Protein AF-A0A7S0A7H6-F1 (afdb_monomer)

Sequence (364 aa):
AALVVETREHAATGGGENLQWGCGLVGLLPGINSSGVATGDTRRLIDGIKSSSSLRKVNYWNWDFAPRITDGQPQYLSEDFVFMPNSWGIPPGSVSQQLRPAGAVGFLDGDGQPCPAEMATVLLGPNEPDISGSCMGDMMGRCTAPCTTEEADHCPAAHLHGAGGRPLDNGHCNCWQFSHATGCGFWPLEGCSRLQPLPTLWEDAEPSCVSAVMAAWKNTTRTAVQKGYQYLSTPLVAEDIGYARKWIELACGCSEGRCACQEASCGCPAYVGFHFYGYDCQPEQGDYDTLQQRLDAVARIMEDYPFVKGAIINEVGMLNCARGTARCVPDSGRYPASGTPGGACPPTPALPRGLATFVAEVLG

Nearest PDB structures (foldseek):
  3ab7-assembly3_B  TM=4.976E-01  e=2.723E+00  Thermus thermophilus HB8
  3ab7-assembly2_A  TM=4.968E-01  e=3.243E+00  Thermus thermophilus HB8
  5cq1-assembly1_A  TM=5.422E-01  e=2.723E+00  Arabidopsis thaliana

pLDDT: mean 86.41, std 12.97, range [34.56, 98.19]

Radius of gyration: 20.08 Å; Cα contacts (8 Å, |Δi|>4): 840; chains: 1; bounding box: 51×4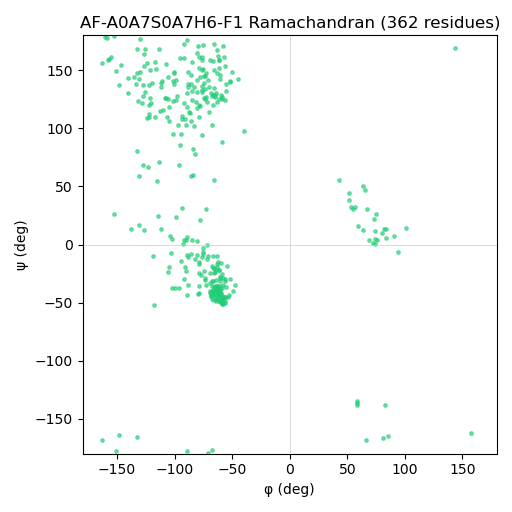4×51 Å

Structure (mmCIF, N/CA/C/O backbone):
data_AF-A0A7S0A7H6-F1
#
_entry.id   AF-A0A7S0A7H6-F1
#
loop_
_atom_site.group_PDB
_atom_site.id
_atom_site.type_symbol
_atom_site.label_atom_id
_atom_site.label_alt_id
_atom_site.label_comp_id
_atom_site.label_asym_id
_atom_site.label_entity_id
_atom_site.label_seq_id
_atom_site.pdbx_PDB_ins_code
_atom_site.Cartn_x
_atom_site.Cartn_y
_atom_site.Cartn_z
_atom_site.occupancy
_atom_site.B_iso_or_equiv
_atom_site.auth_seq_id
_atom_site.auth_comp_id
_atom_site.auth_asym_id
_atom_site.auth_atom_id
_atom_site.pdbx_PDB_model_num
ATOM 1 N N . ALA A 1 1 ? -11.334 0.444 -5.755 1.00 36.69 1 ALA A N 1
ATOM 2 C CA . ALA A 1 1 ? -10.834 -0.791 -5.126 1.00 36.69 1 ALA A CA 1
ATOM 3 C C . ALA A 1 1 ? -11.448 -0.913 -3.735 1.00 36.69 1 ALA A C 1
ATOM 5 O O . ALA A 1 1 ? -11.860 0.101 -3.176 1.00 36.69 1 ALA A O 1
ATOM 6 N N . ALA A 1 2 ? -11.594 -2.133 -3.228 1.00 37.66 2 ALA A N 1
ATOM 7 C CA . ALA A 1 2 ? -11.973 -2.397 -1.842 1.00 37.66 2 ALA A CA 1
ATOM 8 C C . ALA A 1 2 ? -10.725 -2.881 -1.092 1.00 37.66 2 ALA A C 1
ATOM 10 O O . ALA A 1 2 ? -9.901 -3.573 -1.677 1.00 37.66 2 ALA A O 1
ATOM 11 N N . LEU A 1 3 ? -10.574 -2.511 0.174 1.00 44.03 3 LEU A N 1
ATOM 12 C CA . LEU A 1 3 ? -9.588 -3.105 1.082 1.00 44.03 3 LEU A CA 1
ATOM 13 C C . LEU A 1 3 ? -10.309 -4.261 1.784 1.00 44.03 3 LEU A C 1
ATOM 15 O O . LEU A 1 3 ? -11.363 -4.050 2.380 1.00 44.03 3 LEU A O 1
ATOM 19 N N . VAL A 1 4 ? -9.796 -5.483 1.673 1.00 48.97 4 VAL A N 1
ATOM 20 C CA . VAL A 1 4 ? -10.364 -6.665 2.335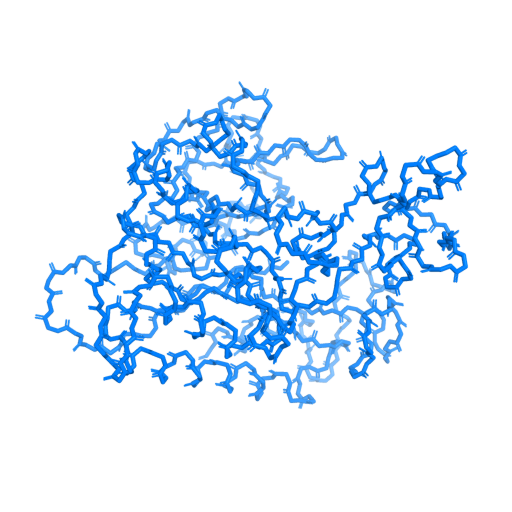 1.00 48.97 4 VAL A CA 1
ATOM 21 C C . VAL A 1 4 ? -9.326 -7.182 3.313 1.00 48.97 4 VAL A C 1
ATOM 23 O O . VAL A 1 4 ? -8.290 -7.709 2.924 1.00 48.97 4 VAL A O 1
ATOM 26 N N . VAL A 1 5 ? -9.576 -7.028 4.609 1.00 49.19 5 VAL A N 1
ATOM 27 C CA . VAL A 1 5 ? -8.716 -7.635 5.625 1.00 49.19 5 VAL A CA 1
ATOM 28 C C . VAL A 1 5 ? -9.396 -8.891 6.142 1.00 49.19 5 VAL A C 1
ATOM 30 O O . VAL A 1 5 ? -10.248 -8.828 7.030 1.00 49.19 5 VAL A O 1
ATOM 33 N N . GLU A 1 6 ? -9.037 -10.033 5.559 1.00 41.97 6 GLU A N 1
ATOM 34 C CA . GLU A 1 6 ? -9.469 -11.336 6.054 1.00 41.97 6 GLU A CA 1
ATOM 35 C C . GLU A 1 6 ? -8.442 -11.870 7.061 1.00 41.97 6 GLU A C 1
ATOM 37 O O . GLU A 1 6 ? -7.332 -12.283 6.723 1.00 41.97 6 GLU A O 1
ATOM 42 N N . THR A 1 7 ? -8.825 -11.872 8.335 1.00 41.50 7 THR A N 1
ATOM 43 C CA . THR A 1 7 ? -8.145 -12.642 9.377 1.00 41.50 7 THR A CA 1
ATOM 44 C C . THR A 1 7 ? -8.874 -13.975 9.518 1.00 41.50 7 THR A C 1
ATOM 46 O O . THR A 1 7 ? -9.880 -14.054 10.223 1.00 41.50 7 THR A O 1
ATOM 49 N N . ARG A 1 8 ? -8.405 -15.034 8.846 1.00 36.53 8 ARG A N 1
ATOM 50 C CA . ARG A 1 8 ? -8.798 -16.399 9.226 1.00 36.53 8 ARG A CA 1
ATOM 51 C C . ARG A 1 8 ? -7.971 -16.805 10.436 1.00 36.53 8 ARG A C 1
ATOM 53 O O . ARG A 1 8 ? -6.768 -17.007 10.318 1.00 36.53 8 ARG A O 1
ATOM 60 N N . GLU A 1 9 ? -8.597 -16.906 11.603 1.00 44.94 9 GLU A N 1
ATOM 61 C CA . GLU A 1 9 ? -7.913 -17.443 12.777 1.00 44.94 9 GLU A CA 1
ATOM 62 C C . GLU A 1 9 ? -7.744 -18.960 12.669 1.00 44.94 9 GLU A C 1
ATOM 64 O O . GLU A 1 9 ? -8.718 -19.712 12.602 1.00 44.94 9 GLU A O 1
ATOM 69 N N . HIS A 1 10 ? -6.496 -19.411 12.791 1.00 36.25 10 HIS A N 1
ATOM 70 C CA . HIS A 1 10 ? -6.222 -20.586 13.604 1.00 36.25 10 HIS A CA 1
ATOM 71 C C . HIS A 1 10 ? -6.329 -20.159 15.071 1.00 36.25 10 HIS A C 1
ATOM 73 O O . HIS A 1 10 ? -5.687 -19.197 15.483 1.00 36.25 10 HIS A O 1
ATOM 79 N N . ALA A 1 11 ? -7.147 -20.865 15.853 1.00 34.56 11 ALA A N 1
ATOM 80 C CA . ALA A 1 11 ? -7.314 -20.640 17.284 1.00 34.56 11 ALA A CA 1
ATOM 81 C C . ALA A 1 11 ? -5.973 -20.802 18.032 1.00 34.56 11 ALA A C 1
ATOM 83 O O . ALA A 1 11 ? -5.632 -21.892 18.490 1.00 34.56 11 ALA A O 1
ATOM 84 N N . ALA A 1 12 ? -5.198 -19.725 18.151 1.00 39.78 12 ALA A N 1
ATOM 85 C CA . ALA A 1 12 ? -4.014 -19.680 18.993 1.00 39.78 12 ALA A CA 1
ATOM 86 C C . ALA A 1 12 ? -4.437 -19.324 20.426 1.00 39.78 12 ALA A C 1
ATOM 88 O O . ALA A 1 12 ? -5.085 -18.317 20.692 1.00 39.78 12 ALA A O 1
ATOM 89 N N . THR A 1 13 ? -4.063 -20.180 21.369 1.00 38.47 13 THR A N 1
ATOM 90 C CA . THR A 1 13 ? -4.475 -20.210 22.780 1.00 38.47 13 THR A CA 1
ATOM 91 C C . THR A 1 13 ? -3.869 -19.102 23.663 1.00 38.47 13 THR A C 1
ATOM 93 O O . THR A 1 13 ? -3.636 -19.323 24.851 1.00 38.47 13 THR A O 1
ATOM 96 N N . GLY A 1 14 ? -3.570 -17.919 23.122 1.00 38.31 14 GLY A N 1
ATOM 97 C CA . GLY A 1 14 ? -2.949 -16.811 23.857 1.00 38.31 14 GLY A CA 1
ATOM 98 C C . GLY A 1 14 ? -3.814 -15.559 23.803 1.00 38.31 14 GLY A C 1
ATOM 99 O O . GLY A 1 14 ? -3.960 -14.985 22.733 1.00 38.31 14 GLY A O 1
ATOM 100 N N . GLY A 1 15 ? -4.373 -15.144 24.945 1.00 35.03 15 GLY A N 1
ATOM 101 C CA . GLY A 1 15 ? -5.373 -14.073 25.092 1.00 35.03 15 GLY A CA 1
ATOM 102 C C . GLY A 1 15 ? -4.932 -12.642 24.750 1.00 35.03 15 GLY A C 1
ATOM 103 O O . GLY A 1 15 ? -5.070 -11.752 25.585 1.00 35.03 15 GLY A O 1
ATOM 104 N N . GLY A 1 16 ? -4.424 -12.409 23.541 1.00 50.16 16 GLY A N 1
ATOM 105 C CA . GLY A 1 16 ? -4.438 -11.088 22.914 1.00 50.16 16 GLY A CA 1
ATOM 106 C C . GLY A 1 16 ? -5.822 -10.795 22.329 1.00 50.16 16 GLY A C 1
ATOM 107 O O . GLY A 1 16 ? -6.550 -11.719 21.983 1.00 50.16 16 GLY A O 1
ATOM 108 N N . GLU A 1 17 ? -6.205 -9.522 22.237 1.00 56.00 17 GLU A N 1
ATOM 109 C CA . GLU A 1 17 ? -7.461 -9.137 21.584 1.00 56.00 17 GLU A CA 1
ATOM 110 C C . GLU A 1 17 ? -7.452 -9.556 20.104 1.00 56.00 17 GLU A C 1
ATOM 112 O O . GLU A 1 17 ? -6.546 -9.196 19.344 1.00 56.00 17 GLU A O 1
ATOM 117 N N . ASN A 1 18 ? -8.472 -10.317 19.701 1.00 66.00 18 ASN A N 1
ATOM 118 C CA . ASN A 1 18 ? -8.665 -10.767 18.325 1.00 66.00 18 ASN A CA 1
ATOM 119 C C . ASN A 1 18 ? -9.201 -9.596 17.496 1.00 66.00 18 ASN A C 1
ATOM 121 O O . ASN A 1 18 ? -10.400 -9.301 17.477 1.00 66.00 18 ASN A O 1
ATOM 125 N N . LEU A 1 19 ? -8.287 -8.876 16.850 1.00 78.06 19 LEU A N 1
ATOM 126 C CA . LEU A 1 19 ? -8.618 -7.728 16.020 1.00 78.06 19 LEU A CA 1
ATOM 127 C C . LEU A 1 19 ? -8.974 -8.184 14.601 1.00 78.06 19 LEU A C 1
ATOM 129 O O . LEU A 1 19 ? -8.096 -8.519 13.810 1.00 78.06 19 LEU A O 1
ATOM 133 N N . GLN A 1 20 ? -10.263 -8.137 14.266 1.00 83.44 20 GLN A N 1
ATOM 134 C CA . GLN A 1 20 ? -10.729 -8.243 12.889 1.00 83.44 20 GLN A CA 1
ATOM 135 C C . GLN A 1 20 ? -10.793 -6.836 12.299 1.00 83.44 20 GLN A C 1
ATOM 137 O O . GLN A 1 20 ? -11.724 -6.077 12.578 1.00 83.44 20 GLN A O 1
ATOM 142 N N . TRP A 1 21 ? -9.806 -6.482 11.476 1.00 83.94 21 TRP A N 1
ATOM 143 C CA . TRP A 1 21 ? -9.774 -5.166 10.839 1.00 83.94 21 TRP A CA 1
ATOM 144 C C . TRP A 1 21 ? -11.012 -4.941 9.966 1.00 83.94 21 TRP A C 1
ATOM 146 O O . TRP A 1 21 ? -11.609 -3.874 10.065 1.00 83.94 21 TRP A O 1
ATOM 156 N N . GLY A 1 22 ? -11.455 -5.939 9.195 1.00 85.00 22 GLY A N 1
ATOM 157 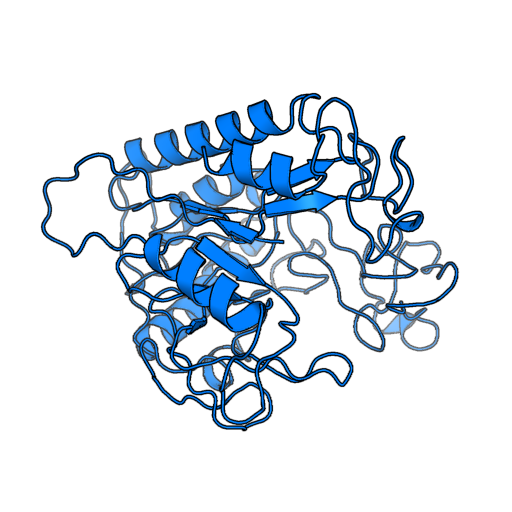C CA . GLY A 1 22 ? -12.645 -5.859 8.343 1.00 85.00 22 GLY A CA 1
ATOM 158 C C . GLY A 1 22 ? -12.383 -5.246 6.966 1.00 85.00 22 GLY A C 1
ATOM 159 O O . GLY A 1 22 ? -11.247 -5.121 6.515 1.00 85.00 22 GLY A O 1
ATOM 160 N N . CYS A 1 23 ? -13.450 -4.867 6.270 1.00 85.94 23 CYS A N 1
ATOM 161 C CA . CYS A 1 23 ? -13.362 -4.226 4.961 1.00 85.94 23 CYS A CA 1
ATOM 162 C C . CYS A 1 23 ? -13.018 -2.731 5.077 1.00 85.94 23 CYS A C 1
ATOM 164 O O . CYS A 1 23 ? -13.188 -2.087 6.116 1.00 85.94 23 CYS A O 1
ATOM 166 N N . GLY A 1 24 ? -12.547 -2.164 3.975 1.00 88.25 24 GLY A N 1
ATOM 167 C CA . GLY A 1 24 ? -12.143 -0.776 3.887 1.00 88.25 24 GLY A CA 1
ATOM 168 C C . GLY A 1 24 ? -12.264 -0.196 2.487 1.00 88.25 24 GLY A C 1
ATOM 169 O O . GLY A 1 24 ? -12.663 -0.862 1.529 1.00 88.25 24 GLY A O 1
ATOM 170 N N . LEU A 1 25 ? -11.918 1.079 2.392 1.00 90.31 25 LEU A N 1
ATOM 171 C CA . LEU A 1 25 ? -11.998 1.884 1.186 1.00 90.31 25 LEU A CA 1
ATOM 172 C C . LEU A 1 25 ? -10.628 2.481 0.857 1.00 90.31 25 LEU A C 1
ATOM 174 O O . LEU A 1 25 ? -9.785 2.661 1.730 1.00 90.31 25 LEU A O 1
ATOM 178 N N . VAL A 1 26 ? -10.421 2.805 -0.412 1.00 86.75 26 VAL A N 1
ATOM 179 C CA . VAL A 1 26 ? -9.182 3.408 -0.907 1.00 86.75 26 VAL A CA 1
ATOM 180 C C . VAL A 1 26 ? -9.512 4.466 -1.953 1.00 86.75 26 VAL A C 1
ATOM 182 O O . VAL A 1 26 ? -10.442 4.294 -2.747 1.00 86.75 26 VAL A O 1
ATOM 185 N N . GLY A 1 27 ? -8.736 5.550 -1.957 1.00 79.44 27 GLY A N 1
ATOM 186 C CA . GLY A 1 27 ? -8.862 6.649 -2.915 1.00 79.44 27 GLY A CA 1
ATOM 187 C C . GLY A 1 27 ? -9.972 7.652 -2.583 1.00 79.44 27 GLY A C 1
ATOM 188 O O . GLY A 1 27 ? -10.504 7.687 -1.479 1.00 79.44 27 GLY A O 1
ATOM 189 N N . LEU A 1 28 ? -10.315 8.512 -3.545 1.00 82.88 28 LEU A N 1
ATOM 190 C CA . LEU A 1 28 ? -11.253 9.616 -3.326 1.00 82.88 28 LEU A CA 1
ATOM 191 C C . LEU A 1 28 ? -12.660 9.120 -2.953 1.00 82.88 28 LEU A C 1
ATOM 193 O O . LEU A 1 28 ? -13.310 8.417 -3.729 1.00 82.88 28 LEU A O 1
ATOM 197 N N . LEU A 1 29 ? -13.158 9.559 -1.794 1.00 88.81 29 LEU A N 1
ATOM 198 C CA . LEU A 1 29 ? -14.508 9.258 -1.317 1.00 88.81 29 LEU A CA 1
ATOM 199 C C . LEU A 1 29 ? -15.415 10.486 -1.470 1.00 88.81 29 LEU A C 1
ATOM 201 O O . LEU A 1 29 ? -15.294 11.438 -0.695 1.00 88.81 29 LEU A O 1
ATOM 205 N N . PRO A 1 30 ? -16.347 10.503 -2.441 1.00 89.44 30 PRO A N 1
ATOM 206 C CA . PRO A 1 30 ? -17.289 11.608 -2.561 1.00 89.44 30 PRO A CA 1
ATOM 207 C C . PRO A 1 30 ? -18.236 11.645 -1.355 1.00 89.44 30 PRO A C 1
ATOM 209 O O . PRO A 1 30 ? -18.471 10.633 -0.701 1.00 89.44 30 PRO A O 1
ATOM 212 N N . GLY A 1 31 ? -18.841 12.800 -1.073 1.00 93.12 31 GLY A N 1
ATOM 213 C CA . GLY A 1 31 ? -19.923 12.904 -0.083 1.00 93.12 31 GLY A CA 1
ATOM 214 C C . GLY A 1 31 ? -19.488 12.963 1.387 1.00 93.12 31 GLY A C 1
ATOM 215 O O . GLY A 1 31 ? -20.357 12.896 2.261 1.00 93.12 31 GLY A O 1
ATOM 216 N N . ILE A 1 32 ? -18.188 13.122 1.659 1.00 96.25 32 ILE A N 1
ATOM 217 C CA . ILE A 1 32 ? -17.635 13.506 2.967 1.00 96.25 32 ILE A CA 1
ATOM 218 C C . ILE A 1 32 ? -17.121 14.943 2.848 1.00 96.25 32 ILE A C 1
ATOM 220 O O . ILE A 1 32 ? -16.370 15.257 1.928 1.00 96.25 32 ILE A O 1
ATOM 224 N N . ASN A 1 33 ? -17.560 15.838 3.733 1.00 94.62 33 ASN A N 1
ATOM 225 C CA . ASN A 1 33 ? -17.104 17.232 3.726 1.00 94.62 33 ASN A CA 1
ATOM 226 C C . ASN A 1 33 ? -15.849 17.441 4.594 1.00 94.62 33 ASN A C 1
ATOM 228 O O . ASN A 1 33 ? -15.418 16.540 5.309 1.00 94.62 33 ASN A O 1
ATOM 232 N N . SER A 1 34 ? -15.299 18.657 4.585 1.00 93.81 34 SER A N 1
ATOM 233 C CA . SER A 1 34 ? -14.088 19.020 5.339 1.00 93.81 34 SER A CA 1
ATOM 234 C C . SER A 1 34 ? -14.213 18.910 6.861 1.00 93.81 34 SER A C 1
ATOM 236 O O . SER A 1 34 ? -13.207 18.933 7.558 1.00 93.81 34 SER A O 1
ATOM 238 N N . SER A 1 35 ? -15.432 18.810 7.395 1.00 94.12 35 SER A N 1
ATOM 239 C CA . SER A 1 35 ? -15.680 18.553 8.818 1.00 94.12 35 SER A CA 1
ATOM 240 C C . SER A 1 35 ? -15.810 17.057 9.131 1.00 94.12 35 SER A C 1
ATOM 242 O O . SER A 1 35 ? -16.132 16.703 10.261 1.00 94.12 35 SER A O 1
ATOM 244 N N . GLY A 1 36 ? -15.615 16.183 8.140 1.00 95.75 36 GLY A N 1
ATOM 245 C CA . GLY A 1 36 ? -15.782 14.738 8.267 1.00 95.75 36 GLY A CA 1
ATOM 246 C C . GLY A 1 36 ? -17.238 14.289 8.359 1.00 95.75 36 GLY A C 1
ATOM 247 O O . GLY A 1 36 ? -17.511 13.205 8.860 1.00 95.75 36 GLY A O 1
ATOM 248 N N . VAL A 1 37 ? -18.205 15.086 7.899 1.00 97.19 37 VAL A N 1
ATOM 249 C CA . VAL A 1 37 ? -19.611 14.654 7.864 1.00 97.19 37 VAL A CA 1
ATOM 250 C C . VAL A 1 37 ? -19.880 13.929 6.549 1.00 97.19 37 VAL A C 1
ATOM 252 O O . VAL A 1 37 ? -19.849 14.540 5.479 1.00 97.19 37 VAL A O 1
ATOM 255 N N . ALA A 1 38 ? -20.166 12.628 6.638 1.00 96.69 38 ALA A N 1
ATOM 256 C CA . ALA A 1 38 ? -20.586 11.800 5.510 1.00 96.69 38 ALA A CA 1
ATOM 257 C C . ALA A 1 38 ? -22.104 11.885 5.285 1.00 96.69 38 ALA A C 1
ATOM 259 O O . ALA A 1 38 ? -22.886 11.826 6.236 1.00 96.69 38 ALA A O 1
ATOM 260 N N . THR A 1 39 ? -22.538 11.970 4.026 1.00 95.62 39 THR A N 1
ATOM 261 C CA . THR A 1 39 ? -23.960 12.098 3.654 1.00 95.62 39 THR A CA 1
ATOM 262 C C . THR A 1 39 ? -24.366 11.126 2.540 1.00 95.62 39 THR A C 1
ATOM 264 O O . THR A 1 39 ? -23.521 10.479 1.921 1.00 95.62 39 THR A O 1
ATOM 267 N N . GLY A 1 40 ? -25.676 10.996 2.295 1.00 95.19 40 GLY A N 1
ATOM 268 C CA . GLY A 1 40 ? -26.218 10.279 1.135 1.00 95.19 40 GLY A CA 1
ATOM 269 C C . GLY A 1 40 ? -25.794 8.810 1.039 1.00 95.19 40 GLY A C 1
ATOM 270 O O . GLY A 1 40 ? -25.858 8.067 2.020 1.00 95.19 40 GLY A O 1
ATOM 271 N N . ASP A 1 41 ? -25.392 8.391 -0.164 1.00 92.31 41 ASP A N 1
ATOM 272 C CA . ASP A 1 41 ? -24.908 7.032 -0.436 1.00 92.31 41 ASP A CA 1
ATOM 273 C C . ASP A 1 41 ? -23.613 6.705 0.302 1.00 92.31 41 ASP A C 1
ATOM 275 O O . ASP A 1 41 ? -23.465 5.592 0.800 1.00 92.31 41 ASP A O 1
ATOM 279 N N . THR A 1 42 ? -22.713 7.676 0.460 1.00 93.19 42 THR A N 1
ATOM 280 C CA . THR A 1 42 ? -21.447 7.466 1.171 1.00 93.19 42 THR A CA 1
ATOM 281 C C . THR A 1 42 ? -21.683 7.111 2.630 1.00 93.19 42 THR A C 1
ATOM 283 O O . THR A 1 42 ? -21.056 6.189 3.146 1.00 93.19 42 THR A O 1
ATOM 286 N N . ARG A 1 43 ? -22.646 7.767 3.293 1.00 95.69 43 ARG A N 1
ATOM 287 C CA . ARG A 1 43 ? -23.024 7.388 4.660 1.00 95.69 43 ARG A CA 1
ATOM 288 C C . ARG A 1 43 ? -23.557 5.957 4.728 1.00 95.69 43 ARG A C 1
ATOM 290 O O . ARG A 1 43 ? -23.132 5.199 5.594 1.00 95.69 43 ARG A O 1
ATOM 297 N N . ARG A 1 44 ? -24.448 5.577 3.803 1.00 93.56 44 ARG A N 1
ATOM 298 C CA . ARG A 1 44 ? -24.993 4.209 3.734 1.00 93.56 44 ARG A CA 1
ATOM 299 C C . ARG A 1 44 ? -23.896 3.166 3.517 1.00 93.56 44 ARG A C 1
ATOM 301 O O . ARG A 1 44 ? -23.920 2.125 4.165 1.00 93.56 44 ARG A O 1
ATOM 308 N N . LEU A 1 45 ? -22.940 3.456 2.634 1.00 90.75 45 LEU A N 1
ATOM 309 C CA . LEU A 1 45 ? -21.793 2.592 2.365 1.00 90.75 45 LEU A CA 1
ATOM 310 C C . LEU A 1 45 ? -20.934 2.401 3.620 1.00 90.75 45 LEU A C 1
ATOM 312 O O . LEU A 1 45 ? -20.637 1.266 3.989 1.00 90.75 45 LEU A O 1
ATOM 316 N N . ILE A 1 46 ? -20.595 3.499 4.302 1.00 94.12 46 ILE A N 1
ATOM 317 C CA . ILE A 1 46 ? -19.844 3.476 5.563 1.00 94.12 46 ILE A CA 1
ATOM 318 C C . ILE A 1 46 ? -20.565 2.604 6.598 1.00 94.12 46 ILE A C 1
ATOM 320 O O . ILE A 1 46 ? -19.954 1.717 7.189 1.00 94.12 46 ILE A O 1
ATOM 324 N N . ASP A 1 47 ? -21.869 2.809 6.787 1.00 93.81 47 ASP A N 1
ATOM 325 C CA . ASP A 1 47 ? -22.656 2.051 7.765 1.00 93.81 47 ASP A CA 1
ATOM 326 C C . ASP A 1 47 ? -22.726 0.554 7.456 1.00 93.81 47 ASP A C 1
ATOM 328 O O . ASP A 1 47 ? -22.661 -0.261 8.377 1.00 93.81 47 ASP A O 1
ATOM 332 N N . GLY A 1 48 ? -22.788 0.183 6.174 1.00 90.00 48 GLY A N 1
ATOM 333 C CA . GLY A 1 48 ? -22.701 -1.213 5.753 1.00 90.00 48 GLY A CA 1
ATOM 334 C C . GLY A 1 48 ? -21.343 -1.838 6.084 1.00 90.00 48 GLY A C 1
ATOM 335 O O . GLY A 1 48 ? -21.285 -2.910 6.690 1.00 90.00 48 GLY A O 1
ATOM 336 N N . ILE A 1 49 ? -20.248 -1.154 5.739 1.00 90.38 49 ILE A N 1
ATOM 337 C CA . ILE A 1 49 ? -18.886 -1.701 5.849 1.00 90.38 49 ILE A CA 1
ATOM 338 C C . ILE A 1 49 ? -18.441 -1.874 7.301 1.00 90.38 49 ILE A C 1
ATOM 340 O O . ILE A 1 49 ? -17.845 -2.900 7.627 1.00 90.38 49 ILE A O 1
ATOM 344 N N . LYS A 1 50 ? -18.760 -0.933 8.198 1.00 92.06 50 LYS A N 1
ATOM 345 C CA . LYS A 1 50 ? -18.348 -0.996 9.617 1.00 92.06 50 LYS A CA 1
ATOM 346 C C . LYS A 1 50 ? -18.698 -2.301 10.315 1.00 92.06 50 LYS A C 1
ATOM 348 O O . LYS A 1 50 ? -18.038 -2.685 11.276 1.00 92.06 50 LYS A O 1
ATOM 353 N N . SER A 1 51 ? -19.773 -2.953 9.877 1.00 88.56 51 SER A N 1
ATOM 354 C CA . SER A 1 51 ? -20.222 -4.220 10.452 1.00 88.56 51 SER A CA 1
ATOM 355 C C . SER A 1 51 ? -19.215 -5.361 10.265 1.00 88.56 51 SER A C 1
ATOM 357 O O . SER A 1 51 ? -19.236 -6.297 11.056 1.00 88.56 51 SER A O 1
ATOM 359 N N . SER A 1 52 ? -18.315 -5.247 9.282 1.00 87.25 52 SER A N 1
ATOM 360 C CA . SER A 1 52 ? -17.254 -6.220 8.992 1.00 87.25 52 SER A CA 1
ATOM 361 C C . SER A 1 52 ? -16.023 -6.107 9.901 1.00 87.25 52 SER A C 1
ATOM 363 O O . SER A 1 52 ? -15.147 -6.964 9.836 1.00 87.25 52 SER A O 1
ATOM 365 N N . SER A 1 53 ? -15.934 -5.057 10.724 1.00 89.00 53 SER A N 1
ATOM 366 C CA . SER A 1 53 ? -14.792 -4.776 11.597 1.00 89.00 53 SER A CA 1
ATOM 367 C C . SER A 1 53 ? -15.169 -4.932 13.067 1.00 89.00 53 SER A C 1
ATOM 369 O O . SER A 1 53 ? -16.216 -4.433 13.500 1.00 89.00 53 SER A O 1
ATOM 371 N N . SER A 1 54 ? -14.283 -5.522 13.875 1.00 89.62 54 SER A N 1
ATOM 372 C CA . SER A 1 54 ? -14.458 -5.534 15.333 1.00 89.62 54 SER A CA 1
ATOM 373 C C . SER A 1 54 ? -14.335 -4.133 15.948 1.00 89.62 54 SER A C 1
ATOM 375 O O . SER A 1 54 ? -14.906 -3.883 17.008 1.00 89.62 54 SER A O 1
ATOM 377 N N . LEU A 1 55 ? -13.700 -3.187 15.244 1.00 90.50 55 LEU A N 1
ATOM 378 C CA . LEU A 1 55 ? -13.603 -1.777 15.640 1.00 90.50 55 LEU A CA 1
ATOM 379 C C . LEU A 1 55 ? -14.897 -0.990 15.395 1.00 90.50 55 LEU A C 1
ATOM 381 O O . LEU A 1 55 ? -15.005 0.155 15.827 1.00 90.50 55 LEU A O 1
ATOM 385 N N . ARG A 1 56 ? -15.875 -1.570 14.677 1.00 94.62 56 ARG A N 1
ATOM 386 C CA . ARG A 1 56 ? -17.074 -0.863 14.184 1.00 94.62 56 ARG A CA 1
ATOM 387 C C . ARG A 1 56 ? -16.731 0.381 13.351 1.00 94.62 56 ARG A C 1
ATOM 389 O O . ARG A 1 56 ? -17.498 1.345 13.321 1.00 94.62 56 ARG A O 1
ATOM 396 N N . LYS A 1 57 ? -15.593 0.335 12.657 1.00 95.44 57 LYS A N 1
ATOM 397 C CA . LYS A 1 57 ? -15.059 1.392 11.793 1.00 95.44 57 LYS A CA 1
ATOM 398 C C . LYS A 1 57 ? -14.757 0.859 10.394 1.00 95.44 57 LYS A C 1
ATOM 400 O O . LYS A 1 57 ? -14.725 -0.349 10.176 1.00 95.44 57 LYS A O 1
ATOM 405 N N . VAL A 1 58 ? -14.581 1.771 9.445 1.00 94.81 58 VAL A N 1
ATOM 406 C CA . VAL A 1 58 ? -14.153 1.474 8.072 1.00 94.81 58 VAL A CA 1
ATOM 407 C C . VAL A 1 58 ? -12.656 1.719 7.972 1.00 94.81 58 VAL A C 1
ATOM 409 O O . VAL A 1 58 ? -12.194 2.802 8.322 1.00 94.81 58 VAL A O 1
ATOM 412 N N . ASN A 1 59 ? -11.883 0.756 7.477 1.00 94.62 59 ASN A N 1
ATOM 413 C CA . ASN A 1 59 ? -10.468 1.024 7.222 1.00 94.62 59 ASN A CA 1
ATOM 414 C C . ASN A 1 59 ? -10.309 1.894 5.972 1.00 94.62 59 ASN A C 1
ATOM 416 O O . ASN A 1 59 ? -11.060 1.742 5.008 1.00 94.62 59 ASN A O 1
ATOM 420 N N . TYR A 1 60 ? -9.330 2.788 5.968 1.00 95.00 60 TYR A N 1
ATOM 421 C CA . TYR A 1 60 ? -8.993 3.602 4.809 1.00 95.00 60 TYR A CA 1
ATOM 422 C C . TYR A 1 60 ? -7.491 3.653 4.588 1.00 95.00 60 TYR A C 1
ATOM 424 O O . TYR A 1 60 ? -6.719 3.729 5.540 1.00 95.00 60 TYR A O 1
ATOM 432 N N . TRP A 1 61 ? -7.091 3.667 3.325 1.00 91.62 61 TRP A N 1
ATOM 433 C CA . TRP A 1 61 ? -5.701 3.771 2.909 1.00 91.62 61 TRP A CA 1
ATOM 434 C C . TRP A 1 61 ? -5.585 4.556 1.593 1.00 91.62 61 TRP A C 1
ATOM 436 O O . TRP A 1 61 ? -6.543 4.642 0.825 1.00 91.62 61 TRP A O 1
ATOM 446 N N . ASN A 1 62 ? -4.428 5.178 1.357 1.00 90.44 62 ASN A N 1
ATOM 447 C CA . ASN A 1 62 ? -4.164 6.064 0.214 1.00 90.44 62 ASN A CA 1
ATOM 448 C C . ASN A 1 62 ? -2.678 6.110 -0.200 1.00 90.44 62 ASN A C 1
ATOM 450 O O . ASN A 1 62 ? -2.239 7.135 -0.720 1.00 90.44 62 ASN A O 1
ATOM 454 N N . TRP A 1 63 ? -1.900 5.057 0.071 1.00 89.56 63 TRP A N 1
ATOM 455 C CA . TRP A 1 63 ? -0.458 5.011 -0.227 1.00 89.56 63 TRP A CA 1
ATOM 456 C C . TRP A 1 63 ? 0.417 6.034 0.539 1.00 89.56 63 TRP A C 1
ATOM 458 O O . TRP A 1 63 ? 1.586 6.196 0.203 1.00 89.56 63 TRP A O 1
ATOM 468 N N . ASP A 1 64 ? -0.099 6.710 1.574 1.00 90.12 64 ASP A N 1
ATOM 469 C CA . ASP A 1 64 ? 0.633 7.736 2.341 1.00 90.12 64 ASP A CA 1
ATOM 470 C C . ASP A 1 64 ? 0.542 7.477 3.869 1.00 90.12 64 ASP A C 1
ATOM 472 O O . ASP A 1 64 ? -0.107 6.540 4.350 1.00 90.12 64 ASP A O 1
ATOM 476 N N . PHE A 1 65 ? 1.216 8.305 4.669 1.00 93.25 65 PHE A N 1
ATOM 477 C CA . PHE A 1 65 ? 1.187 8.274 6.135 1.00 93.25 65 PHE A CA 1
ATOM 478 C C . PHE A 1 65 ? -0.025 8.995 6.743 1.00 93.25 65 PHE A C 1
ATOM 480 O O . PHE A 1 65 ? -0.272 8.860 7.945 1.00 93.25 65 PHE A O 1
ATOM 487 N N . ALA A 1 66 ? -0.761 9.766 5.941 1.00 94.88 66 ALA A N 1
ATOM 488 C CA . ALA A 1 66 ? -2.008 10.434 6.306 1.00 94.88 66 ALA A CA 1
ATOM 489 C C . ALA A 1 66 ? -2.849 10.734 5.043 1.00 94.88 66 ALA A C 1
ATOM 491 O O . ALA A 1 66 ? -2.289 10.799 3.945 1.00 94.88 66 ALA A O 1
ATOM 492 N N . PRO A 1 67 ? -4.173 10.966 5.162 1.00 94.44 67 PRO A N 1
ATOM 493 C CA . PRO A 1 67 ? -4.966 11.554 4.083 1.00 94.44 67 PRO A CA 1
ATOM 494 C C . PRO A 1 67 ? -4.373 12.893 3.662 1.00 94.44 67 PRO A C 1
ATOM 496 O O . PRO A 1 67 ? -3.722 13.554 4.468 1.00 94.44 67 PRO A O 1
ATOM 499 N N . ARG A 1 68 ? -4.590 13.305 2.419 1.00 92.69 68 ARG A N 1
ATOM 500 C CA . ARG A 1 68 ? -4.134 14.606 1.922 1.00 92.69 68 ARG A CA 1
ATOM 501 C C . ARG A 1 68 ? -4.923 15.036 0.696 1.00 92.69 68 ARG A C 1
ATOM 503 O O . ARG A 1 68 ? -5.773 14.301 0.195 1.00 92.69 68 ARG A O 1
ATOM 510 N N . ILE A 1 69 ? -4.623 16.220 0.196 1.00 90.69 69 ILE A N 1
ATOM 511 C CA . ILE A 1 69 ? -5.036 16.706 -1.106 1.00 90.69 69 ILE A CA 1
ATOM 512 C C . ILE A 1 69 ? -4.126 16.063 -2.154 1.00 90.69 69 ILE A C 1
ATOM 514 O O . ILE A 1 69 ? -2.911 16.270 -2.166 1.00 90.69 69 ILE A O 1
ATOM 518 N N . THR A 1 70 ? -4.737 15.306 -3.059 1.00 83.88 70 THR A N 1
ATOM 519 C CA . THR A 1 70 ? -4.079 14.701 -4.222 1.00 83.88 70 THR A CA 1
ATOM 520 C C . THR A 1 70 ? -4.781 15.220 -5.469 1.00 83.88 70 THR A C 1
ATOM 522 O O . THR A 1 70 ? -6.006 15.181 -5.540 1.00 83.88 70 THR A O 1
ATOM 525 N N . ASP A 1 71 ? -4.030 15.783 -6.417 1.00 81.19 71 ASP A N 1
ATOM 526 C CA . ASP A 1 71 ? -4.564 16.354 -7.666 1.00 81.19 71 ASP A CA 1
ATOM 527 C C . ASP A 1 71 ? -5.708 17.366 -7.459 1.00 81.19 71 ASP A C 1
ATOM 529 O O . ASP A 1 71 ? -6.697 17.414 -8.191 1.00 81.19 71 ASP A O 1
ATOM 533 N N . GLY A 1 72 ? -5.587 18.182 -6.407 1.00 85.31 72 GLY A N 1
ATOM 534 C CA . GLY A 1 72 ? -6.594 19.178 -6.033 1.00 85.31 72 GLY A CA 1
ATOM 535 C C . GLY A 1 72 ? -7.861 18.598 -5.396 1.00 85.31 72 GLY A C 1
ATOM 536 O O . GLY A 1 72 ? -8.788 19.356 -5.115 1.00 85.31 72 GLY A O 1
ATOM 537 N N . GLN A 1 73 ? -7.911 17.287 -5.144 1.00 88.56 73 GLN A N 1
ATOM 538 C CA . GLN A 1 73 ? -9.033 16.612 -4.500 1.00 88.56 73 GLN A CA 1
ATOM 539 C C . GLN A 1 73 ? -8.687 16.250 -3.047 1.00 88.56 73 GLN A C 1
ATOM 541 O O . GLN A 1 73 ? -7.752 15.480 -2.814 1.00 88.56 73 GLN A O 1
ATOM 546 N N . PRO A 1 74 ? -9.417 16.786 -2.054 1.00 90.94 74 PRO A N 1
ATOM 547 C CA . PRO A 1 74 ? -9.196 16.443 -0.656 1.00 90.94 74 PRO A CA 1
ATOM 548 C C . PRO A 1 74 ? -9.726 15.043 -0.328 1.00 90.94 74 PRO A C 1
ATOM 550 O O . PRO A 1 74 ? -10.833 14.669 -0.716 1.00 90.94 74 PRO A O 1
ATOM 553 N N . GLN A 1 75 ? -8.964 14.290 0.460 1.00 93.88 75 GLN A N 1
ATOM 554 C CA . GLN A 1 75 ? -9.352 12.971 0.960 1.00 93.88 75 GLN A CA 1
ATOM 555 C C . GLN A 1 75 ? -9.958 13.077 2.366 1.00 93.88 75 GLN A C 1
ATOM 557 O O . GLN A 1 75 ? -9.357 12.669 3.359 1.00 93.88 75 GLN A O 1
ATOM 562 N N . TYR A 1 76 ? -11.147 13.672 2.469 1.00 95.94 76 TYR A N 1
ATOM 563 C CA . TYR A 1 76 ? -11.818 13.830 3.760 1.00 95.94 76 TYR A CA 1
ATOM 564 C C . TYR A 1 76 ? -12.313 12.495 4.318 1.00 95.94 76 TYR A C 1
ATOM 566 O O . TYR A 1 76 ? -12.949 11.715 3.612 1.00 95.94 76 TYR A O 1
ATOM 574 N N . LEU A 1 77 ? -12.090 12.279 5.615 1.00 97.25 77 LEU A N 1
ATOM 575 C CA . LEU A 1 77 ? -12.578 11.120 6.362 1.00 97.25 77 LEU A CA 1
ATOM 576 C C . LEU A 1 77 ? -13.455 11.566 7.536 1.00 97.25 77 LEU A C 1
ATOM 578 O O . LEU A 1 77 ? -13.262 12.646 8.094 1.00 97.25 77 LEU A O 1
ATOM 582 N N . SER A 1 78 ? -14.419 10.731 7.919 1.00 97.25 78 SER A N 1
ATOM 583 C CA . SER A 1 78 ? -15.207 10.909 9.144 1.00 97.25 78 SER A CA 1
ATOM 584 C C . SER A 1 78 ? -14.580 10.181 10.340 1.00 97.25 78 SER A C 1
ATOM 586 O O . SER A 1 78 ? -13.648 9.392 10.189 1.00 97.25 78 SER A O 1
ATOM 588 N N . GLU A 1 79 ? -15.125 10.397 11.541 1.00 97.94 79 GLU A N 1
ATOM 589 C CA . GLU A 1 79 ? -14.733 9.690 12.782 1.00 97.94 79 GLU A CA 1
ATOM 590 C C . GLU A 1 79 ? -14.925 8.163 12.723 1.00 97.94 79 GLU A C 1
ATOM 592 O O . GLU A 1 79 ? -14.374 7.398 13.519 1.00 97.94 79 GLU A O 1
ATOM 597 N N . ASP A 1 80 ? -15.697 7.725 11.735 1.00 97.69 80 ASP A N 1
ATOM 598 C CA . ASP A 1 80 ? -16.021 6.339 11.452 1.00 97.69 80 ASP A CA 1
ATOM 599 C C . ASP A 1 80 ? -14.883 5.557 10.800 1.00 97.69 80 ASP A C 1
ATOM 601 O O . ASP A 1 80 ? -15.026 4.353 10.576 1.00 97.69 80 ASP A O 1
ATOM 605 N N . PHE A 1 81 ? -13.797 6.237 10.440 1.00 97.75 81 PHE A N 1
ATOM 606 C CA . PHE A 1 81 ? -12.668 5.638 9.753 1.00 97.75 81 PHE A CA 1
ATOM 607 C C . PHE A 1 81 ? -11.505 5.333 10.690 1.00 97.75 81 PHE A C 1
ATOM 609 O O . PHE A 1 81 ? -11.225 6.070 11.640 1.00 97.75 81 PHE A O 1
ATOM 616 N N . VAL A 1 82 ? -10.796 4.262 10.348 1.00 97.31 82 VAL A N 1
ATOM 617 C CA . VAL A 1 82 ? -9.432 3.983 10.791 1.00 97.31 82 VAL A CA 1
ATOM 618 C C . VAL A 1 82 ? -8.516 4.151 9.586 1.00 97.31 82 VAL A C 1
ATOM 620 O O . VAL A 1 82 ? -8.634 3.421 8.605 1.00 97.31 82 VAL A O 1
ATOM 623 N N . PHE A 1 83 ? -7.611 5.119 9.634 1.00 97.31 83 PHE A N 1
ATOM 624 C CA . PHE A 1 83 ? -6.603 5.321 8.606 1.00 97.31 83 PHE A CA 1
ATOM 625 C C . PHE A 1 83 ? -5.430 4.360 8.824 1.00 97.31 83 PHE A C 1
ATOM 627 O O . PHE A 1 83 ? -4.812 4.377 9.886 1.00 97.31 83 PHE A O 1
ATOM 634 N N . MET A 1 84 ? -5.109 3.541 7.826 1.00 96.38 84 MET A N 1
ATOM 635 C CA . MET A 1 84 ? -3.983 2.609 7.839 1.00 96.38 84 MET A CA 1
ATOM 636 C C . MET A 1 84 ? -2.791 3.253 7.120 1.00 96.38 84 MET A C 1
ATOM 638 O O . MET A 1 84 ? -2.789 3.310 5.891 1.00 96.38 84 MET A O 1
ATOM 642 N N . PRO A 1 85 ? -1.779 3.759 7.842 1.00 95.25 85 PRO A N 1
ATOM 643 C CA . PRO A 1 85 ? -0.653 4.435 7.222 1.00 95.25 85 PRO A CA 1
ATOM 644 C C . PRO A 1 85 ? 0.250 3.444 6.509 1.00 95.25 85 PRO A C 1
ATOM 646 O O . PRO A 1 85 ? 0.443 2.311 6.960 1.00 95.25 85 PRO A O 1
ATOM 649 N N . ASN A 1 86 ? 0.853 3.902 5.421 1.00 92.19 86 ASN A N 1
ATOM 650 C CA . ASN A 1 86 ? 1.733 3.091 4.606 1.00 92.19 86 ASN A CA 1
ATOM 651 C C . ASN A 1 86 ? 3.096 3.744 4.419 1.00 92.19 86 ASN A C 1
ATOM 653 O O . ASN A 1 86 ? 3.206 4.906 4.046 1.00 92.19 86 ASN A O 1
ATOM 657 N N . SER A 1 87 ? 4.144 2.959 4.654 1.00 88.94 87 SER A N 1
ATOM 658 C CA . SER A 1 87 ? 5.494 3.312 4.240 1.00 88.94 87 SER A CA 1
ATOM 659 C C . SER A 1 87 ? 5.682 2.893 2.790 1.00 88.94 87 SER A C 1
ATOM 661 O O . SER A 1 87 ? 6.225 1.826 2.549 1.00 88.94 87 SER A O 1
ATOM 663 N N . TRP A 1 88 ? 5.228 3.712 1.838 1.00 82.56 88 TRP A N 1
ATOM 664 C CA . TRP A 1 88 ? 5.217 3.381 0.405 1.00 82.56 88 TRP A CA 1
ATOM 665 C C . TRP A 1 88 ? 6.558 2.840 -0.129 1.00 82.56 88 TRP A C 1
ATOM 667 O O . TRP A 1 88 ? 6.583 1.859 -0.865 1.00 82.56 88 TRP A O 1
ATOM 677 N N . GLY A 1 89 ? 7.675 3.420 0.325 1.00 77.50 89 GLY A N 1
ATOM 678 C CA . GLY A 1 89 ? 9.039 2.915 0.133 1.00 77.50 89 GLY A CA 1
ATOM 679 C C . GLY A 1 89 ? 9.840 2.918 1.441 1.00 77.50 89 GLY A C 1
ATOM 680 O O . GLY A 1 89 ? 9.273 3.084 2.525 1.00 77.50 89 GLY A O 1
ATOM 681 N N . ILE A 1 90 ? 11.170 2.771 1.353 1.00 63.22 90 ILE A N 1
ATOM 682 C CA . ILE A 1 90 ? 12.070 2.704 2.526 1.00 63.22 90 ILE A CA 1
ATOM 683 C C . ILE A 1 90 ? 13.068 3.884 2.630 1.00 63.22 90 ILE A C 1
ATOM 685 O O . ILE A 1 90 ? 14.274 3.655 2.745 1.00 63.22 90 ILE A O 1
ATOM 689 N N . PRO A 1 91 ? 12.651 5.166 2.622 1.00 58.56 91 PRO A N 1
ATOM 690 C CA . PRO A 1 91 ? 13.546 6.241 3.036 1.00 58.56 91 PRO A CA 1
ATOM 691 C C . PRO A 1 91 ? 13.536 6.446 4.566 1.00 58.56 91 PRO A C 1
ATOM 693 O O . PRO A 1 91 ? 12.482 6.638 5.173 1.00 58.56 91 PRO A O 1
ATOM 696 N N . PRO A 1 92 ? 14.706 6.541 5.215 1.00 48.50 92 PRO A N 1
ATOM 697 C CA . PRO A 1 92 ? 14.804 6.726 6.666 1.00 48.50 92 PRO A CA 1
ATOM 698 C C . PRO A 1 92 ? 14.395 8.128 7.178 1.00 48.50 92 PRO A C 1
ATOM 700 O O . PRO A 1 92 ? 14.435 8.368 8.383 1.00 48.50 92 PRO A O 1
ATOM 703 N N . GLY A 1 93 ? 14.003 9.066 6.305 1.00 53.09 93 GLY A N 1
ATOM 704 C CA . GLY A 1 93 ? 13.760 10.469 6.676 1.00 53.09 93 GLY A CA 1
ATOM 705 C C . GLY A 1 93 ? 12.296 10.867 6.892 1.00 53.09 93 GLY A C 1
ATOM 706 O O . GLY A 1 93 ? 12.003 11.644 7.800 1.00 53.09 93 GLY A O 1
ATOM 707 N N . SER A 1 94 ? 11.364 10.342 6.091 1.00 66.69 94 SER A N 1
ATOM 708 C CA . SER A 1 94 ? 9.972 10.822 6.071 1.00 66.69 94 SER A CA 1
ATOM 709 C C . SER A 1 94 ? 9.133 10.287 7.232 1.00 66.69 94 SER A C 1
ATOM 711 O O . SER A 1 94 ? 8.333 11.028 7.800 1.00 66.69 94 SER A O 1
ATOM 713 N N . VAL A 1 95 ? 9.361 9.039 7.654 1.00 81.94 95 VAL A N 1
ATOM 714 C CA . VAL A 1 95 ? 8.521 8.341 8.647 1.00 81.94 95 VAL A CA 1
ATOM 715 C C . VAL A 1 95 ? 8.445 9.109 9.971 1.00 81.94 95 VAL A C 1
ATOM 717 O O . VAL A 1 95 ? 7.369 9.289 10.534 1.00 81.94 95 VAL A O 1
ATOM 720 N N . SER A 1 96 ? 9.575 9.609 10.482 1.00 83.19 96 SER A N 1
ATOM 721 C CA . SER A 1 96 ? 9.617 10.286 11.791 1.00 83.19 96 SER A CA 1
ATOM 722 C C . SER A 1 96 ? 8.777 11.564 11.842 1.00 83.19 96 SER A C 1
ATOM 724 O O . SER A 1 96 ? 8.117 11.829 12.853 1.00 83.19 96 SER A O 1
ATOM 726 N N . GLN A 1 97 ? 8.749 12.309 10.738 1.00 85.25 97 GLN A N 1
ATOM 727 C CA . GLN A 1 97 ? 8.039 13.579 10.611 1.00 85.25 97 GLN A CA 1
ATOM 728 C C . GLN A 1 97 ? 6.586 13.389 10.161 1.00 85.25 97 GLN A C 1
ATOM 730 O O . GLN A 1 97 ? 5.703 14.133 10.585 1.00 85.25 97 GLN A O 1
ATOM 735 N N . GLN A 1 98 ? 6.324 12.392 9.315 1.00 90.88 98 GLN A N 1
ATOM 736 C CA . GLN A 1 98 ? 5.038 12.233 8.637 1.00 90.88 98 GLN A CA 1
ATOM 737 C C . GLN A 1 98 ? 4.108 11.257 9.362 1.00 90.88 98 GLN A C 1
ATOM 739 O O . GLN A 1 98 ? 2.918 11.541 9.486 1.00 90.88 98 GLN A O 1
ATOM 744 N N . LEU A 1 99 ? 4.628 10.172 9.942 1.00 94.25 99 LEU A N 1
ATOM 745 C CA . LEU A 1 99 ? 3.801 9.193 10.645 1.00 94.25 99 LEU A CA 1
ATOM 746 C C . LEU A 1 99 ? 3.158 9.823 11.889 1.00 94.25 99 LEU A C 1
ATOM 748 O O . LEU A 1 99 ? 3.842 10.426 12.725 1.00 94.25 99 LEU A O 1
ATOM 752 N N . ARG A 1 100 ? 1.838 9.696 12.036 1.00 96.69 100 ARG A N 1
ATOM 753 C CA . ARG A 1 100 ? 1.116 10.155 13.235 1.00 96.69 100 ARG A CA 1
ATOM 754 C C . ARG A 1 100 ? 1.155 9.084 14.328 1.00 96.69 100 ARG A C 1
ATOM 756 O O . ARG A 1 100 ? 1.382 7.921 13.997 1.00 96.69 100 ARG A O 1
ATOM 763 N N . PRO A 1 101 ? 0.982 9.442 15.614 1.00 97.94 101 PRO A N 1
ATOM 764 C CA . PRO A 1 101 ? 0.885 8.447 16.677 1.00 97.94 101 PRO A CA 1
ATOM 765 C C . PRO A 1 101 ? -0.234 7.436 16.398 1.00 97.94 101 PRO A C 1
ATOM 767 O O . PRO A 1 101 ? -1.312 7.821 15.948 1.00 97.94 101 PRO A O 1
ATOM 770 N N . ALA A 1 102 ? 0.026 6.159 16.663 1.00 98.00 102 ALA A N 1
ATOM 771 C CA . ALA A 1 102 ? -0.974 5.103 16.564 1.00 98.00 102 ALA A CA 1
ATOM 772 C C . ALA A 1 102 ? -2.141 5.367 17.528 1.00 98.00 102 ALA A C 1
ATOM 774 O O . ALA A 1 102 ? -1.933 5.861 18.638 1.00 98.00 102 ALA A O 1
ATOM 775 N N . GLY A 1 103 ? -3.366 5.050 17.108 1.00 97.62 103 GLY A N 1
ATOM 776 C CA . GLY A 1 103 ? -4.586 5.277 17.892 1.00 97.62 103 GLY A CA 1
ATOM 777 C C . GLY A 1 103 ? -4.967 6.751 18.074 1.00 97.62 103 GLY A C 1
ATOM 778 O O . GLY A 1 103 ? -5.923 7.053 18.785 1.00 97.62 103 GLY A O 1
ATOM 779 N N . ALA A 1 104 ? -4.237 7.697 17.469 1.00 98.12 104 ALA A N 1
ATOM 780 C CA . ALA A 1 104 ? -4.595 9.108 17.544 1.00 98.12 104 ALA A CA 1
ATOM 781 C C . ALA A 1 104 ? -5.917 9.365 16.811 1.00 98.12 104 ALA A C 1
ATOM 783 O O . ALA A 1 104 ? -6.055 9.018 15.641 1.00 98.12 104 ALA A O 1
ATOM 784 N N . VAL A 1 105 ? -6.858 10.023 17.483 1.00 97.75 105 VAL A N 1
ATOM 785 C CA . VAL A 1 105 ? -8.116 10.516 16.904 1.00 97.75 105 VAL A CA 1
ATOM 786 C C . VAL A 1 105 ? -7.980 12.014 16.648 1.00 97.75 105 VAL A C 1
ATOM 788 O O . VAL A 1 105 ? -7.392 12.720 17.470 1.00 97.75 105 VAL A O 1
ATOM 791 N N . GLY A 1 106 ? -8.518 12.521 15.536 1.00 96.56 106 GLY A N 1
ATOM 792 C CA . GLY A 1 106 ? -8.443 13.960 15.250 1.00 96.56 106 GLY A CA 1
ATOM 793 C C . GLY A 1 106 ? -7.051 14.414 14.791 1.00 96.56 106 GLY A C 1
ATOM 794 O O . GLY A 1 106 ? -6.664 15.556 15.043 1.00 96.56 106 GLY A O 1
ATOM 795 N N . PHE A 1 107 ? -6.256 13.516 14.201 1.00 97.12 107 PHE A N 1
ATOM 796 C CA . PHE A 1 107 ? -4.875 13.799 13.809 1.00 97.12 107 PHE A CA 1
ATOM 797 C C . PHE A 1 107 ? -4.803 14.796 12.642 1.00 97.12 107 PHE A C 1
ATOM 799 O O . PHE A 1 107 ? -5.759 14.964 11.894 1.00 97.12 107 PHE A O 1
ATOM 806 N N . LEU A 1 108 ? -3.657 15.460 12.463 1.00 96.62 108 LEU A N 1
ATOM 807 C CA . LEU A 1 108 ? -3.451 16.330 11.302 1.00 96.62 108 LEU A CA 1
ATOM 808 C C . LEU A 1 108 ? -3.169 15.497 10.053 1.00 96.62 108 LEU A C 1
ATOM 810 O O . LEU A 1 108 ? -2.287 14.636 10.075 1.00 96.62 108 LEU A O 1
ATOM 814 N N . ASP A 1 109 ? -3.866 15.785 8.968 1.00 95.31 109 ASP A N 1
ATOM 815 C CA . ASP A 1 109 ? -3.645 15.189 7.659 1.00 95.31 109 ASP A CA 1
ATOM 816 C C . ASP A 1 109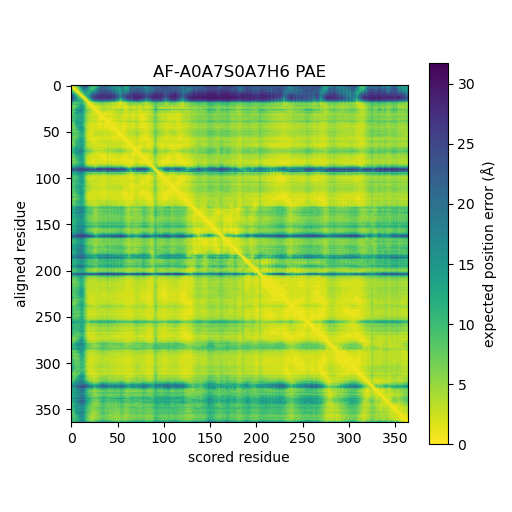 ? -2.281 15.622 7.061 1.00 95.31 109 ASP A C 1
ATOM 818 O O . ASP A 1 109 ? -1.460 16.276 7.724 1.00 95.31 109 ASP A O 1
ATOM 822 N N . GLY A 1 110 ? -1.978 15.195 5.836 1.00 92.19 110 GLY A N 1
ATOM 823 C CA . GLY A 1 110 ? -0.728 15.507 5.138 1.00 92.19 110 GLY A CA 1
ATOM 824 C C . GLY A 1 110 ? -0.554 16.993 4.804 1.00 92.19 110 GLY A C 1
ATOM 825 O O . GLY A 1 110 ? 0.580 17.440 4.642 1.00 92.19 110 GLY A O 1
ATOM 826 N N . ASP A 1 111 ? -1.643 17.765 4.784 1.00 94.00 111 ASP A N 1
ATOM 827 C CA . ASP A 1 111 ? -1.668 19.206 4.505 1.00 94.00 111 ASP A CA 1
ATOM 828 C C . ASP A 1 111 ? -1.866 20.050 5.778 1.00 94.00 111 ASP A C 1
ATOM 830 O O . ASP A 1 111 ? -2.024 21.274 5.720 1.00 94.00 111 ASP A O 1
ATOM 834 N N . GLY A 1 112 ? -1.839 19.410 6.951 1.00 94.62 112 GLY A N 1
ATOM 835 C CA . GLY A 1 112 ? -1.948 20.062 8.254 1.00 94.62 112 GLY A CA 1
ATOM 836 C C . GLY A 1 112 ? -3.378 20.393 8.688 1.00 94.62 112 GLY A C 1
ATOM 837 O O . GLY A 1 112 ? -3.545 21.152 9.643 1.00 94.62 112 GLY A O 1
ATOM 838 N N . GLN A 1 113 ? -4.402 19.848 8.028 1.00 95.31 113 GLN A N 1
ATOM 839 C CA . GLN A 1 113 ? -5.801 20.014 8.426 1.00 95.31 113 GLN A CA 1
ATOM 840 C C . GLN A 1 113 ? -6.233 18.932 9.427 1.00 95.31 113 GLN A C 1
ATOM 842 O O . GLN A 1 113 ? -5.740 17.807 9.369 1.00 95.31 113 GLN A O 1
ATOM 847 N N . PRO A 1 114 ? -7.160 19.222 10.356 1.00 95.69 114 PRO A N 1
ATOM 848 C CA . PRO A 1 114 ? -7.699 18.204 11.253 1.00 95.69 114 PRO A CA 1
ATOM 849 C C . PRO A 1 114 ? -8.469 17.109 10.499 1.00 95.69 114 PRO A C 1
ATOM 851 O O . PRO A 1 114 ? -9.382 17.402 9.729 1.00 95.69 114 PRO A O 1
ATOM 854 N N . CYS A 1 115 ? -8.155 15.848 10.787 1.00 97.00 115 CYS A N 1
ATOM 855 C CA . CYS A 1 115 ? -8.840 14.665 10.276 1.00 97.00 115 CYS A CA 1
ATOM 856 C C . CYS A 1 115 ? -9.560 13.944 11.430 1.00 97.00 115 CYS A C 1
ATOM 858 O O . CYS A 1 115 ? -8.888 13.433 12.325 1.00 97.00 115 CYS A O 1
ATOM 860 N N . PRO A 1 116 ? -10.905 13.862 11.436 1.00 97.62 116 PRO A N 1
ATOM 861 C CA . PRO A 1 116 ? -11.670 13.216 12.511 1.00 97.62 116 PRO A CA 1
ATOM 862 C C . PRO A 1 116 ? -11.413 11.715 12.694 1.00 97.62 116 PRO A C 1
ATOM 864 O O . PRO A 1 116 ? -11.782 11.162 13.729 1.00 97.62 116 PRO A O 1
ATOM 867 N N . ALA A 1 117 ? -10.814 11.054 11.702 1.00 97.94 117 ALA A N 1
ATOM 868 C CA . ALA A 1 117 ? -10.524 9.628 11.739 1.00 97.94 117 ALA A CA 1
ATOM 869 C C . ALA A 1 117 ? -9.541 9.249 12.860 1.00 97.94 117 ALA A C 1
ATOM 871 O O . ALA A 1 117 ? -8.862 10.084 13.466 1.00 97.94 117 ALA A O 1
ATOM 872 N N . GLU A 1 118 ? -9.456 7.948 13.107 1.00 98.19 118 GLU A N 1
ATOM 873 C CA . GLU A 1 118 ? -8.484 7.342 14.010 1.00 98.19 118 GLU A CA 1
ATOM 874 C C . GLU A 1 118 ? -7.296 6.782 13.228 1.00 98.19 118 GLU A C 1
ATOM 876 O O . GLU A 1 118 ? -7.467 6.220 12.152 1.00 98.19 118 GLU A O 1
ATOM 881 N N . MET A 1 119 ? -6.085 6.916 13.755 1.00 98.12 119 MET A N 1
ATOM 882 C CA . MET A 1 119 ? -4.894 6.294 13.185 1.00 98.12 119 MET A CA 1
ATOM 883 C C . MET A 1 119 ? -4.809 4.819 13.596 1.00 98.12 119 MET A C 1
ATOM 885 O O . MET A 1 119 ? -4.908 4.504 14.781 1.00 98.12 119 MET A O 1
ATOM 889 N N . ALA A 1 120 ? -4.577 3.908 12.651 1.00 96.75 120 ALA A N 1
ATOM 890 C CA . ALA A 1 120 ? -4.439 2.484 12.944 1.00 96.75 120 ALA A CA 1
ATOM 891 C C . ALA A 1 120 ? -3.252 2.190 13.877 1.00 96.75 120 ALA A C 1
ATOM 893 O O . ALA A 1 120 ? -2.283 2.945 13.961 1.00 96.75 120 ALA A O 1
ATOM 894 N N . THR A 1 121 ? -3.293 1.033 14.538 1.00 96.38 121 THR A N 1
ATOM 895 C CA . THR A 1 121 ? -2.170 0.502 15.331 1.00 96.38 121 THR A CA 1
ATOM 896 C C . THR A 1 121 ? -1.227 -0.393 14.523 1.00 96.38 121 THR A C 1
ATOM 898 O O . THR A 1 121 ? -0.264 -0.930 15.077 1.00 96.38 121 THR A O 1
ATOM 901 N N . VAL A 1 122 ? -1.475 -0.530 13.214 1.00 96.06 122 VAL A N 1
ATOM 902 C CA . VAL A 1 122 ? -0.619 -1.229 12.248 1.00 96.06 122 VAL A CA 1
ATOM 903 C C . VAL A 1 122 ? 0.006 -0.240 11.266 1.00 96.06 122 VAL A C 1
ATOM 905 O O . VAL A 1 122 ? -0.682 0.646 10.765 1.00 96.06 122 VAL A O 1
ATOM 908 N N . LEU A 1 123 ? 1.306 -0.388 10.997 1.00 96.12 123 LEU A N 1
ATOM 909 C CA . LEU A 1 123 ? 1.980 0.292 9.888 1.00 96.12 123 LEU A CA 1
ATOM 910 C C . LEU A 1 123 ? 2.100 -0.677 8.709 1.00 96.12 123 LEU A C 1
ATOM 912 O O . LEU A 1 123 ? 2.679 -1.758 8.853 1.00 96.12 123 LEU A O 1
ATOM 916 N N . LEU A 1 124 ? 1.579 -0.277 7.551 1.00 95.25 124 LEU A N 1
ATOM 917 C CA . LEU A 1 124 ? 1.704 -1.049 6.321 1.00 95.25 124 LEU A CA 1
ATOM 918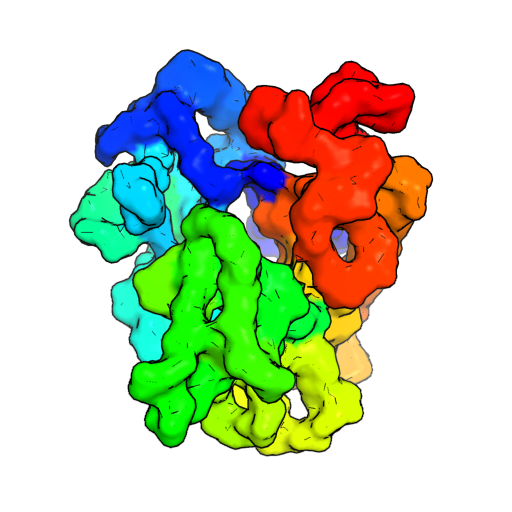 C C . LEU A 1 124 ? 3.112 -0.900 5.732 1.00 95.25 124 LEU A C 1
ATOM 920 O O . LEU A 1 124 ? 3.634 0.215 5.622 1.00 95.25 124 LEU A O 1
ATOM 924 N N . GLY A 1 125 ? 3.712 -2.029 5.357 1.00 93.69 125 GLY A N 1
ATOM 925 C CA . GLY A 1 125 ? 5.048 -2.117 4.773 1.00 93.69 125 GLY A CA 1
ATOM 926 C C . GLY A 1 125 ? 5.147 -1.572 3.340 1.00 93.69 125 GLY A C 1
ATOM 927 O O . GLY A 1 125 ? 4.153 -1.112 2.789 1.00 93.69 125 GLY A O 1
ATOM 928 N N . PRO A 1 126 ? 6.339 -1.633 2.724 1.00 92.31 126 PRO A N 1
ATOM 929 C CA . PRO A 1 126 ? 6.599 -1.115 1.376 1.00 92.31 126 PRO A CA 1
ATOM 930 C C . PRO A 1 126 ? 5.618 -1.623 0.317 1.00 92.31 126 PRO A C 1
ATOM 932 O O . PRO A 1 126 ? 5.234 -2.790 0.344 1.00 92.31 126 PRO A O 1
ATOM 935 N N . ASN A 1 127 ? 5.202 -0.751 -0.597 1.00 90.88 127 ASN A N 1
ATOM 936 C CA . ASN A 1 127 ? 4.175 -1.041 -1.596 1.00 90.88 127 ASN A CA 1
ATOM 937 C C . ASN A 1 127 ? 4.771 -1.830 -2.773 1.00 90.88 127 ASN A C 1
ATOM 939 O O . ASN A 1 127 ? 5.654 -1.317 -3.431 1.00 90.88 127 ASN A O 1
ATOM 943 N N . GLU A 1 128 ? 4.342 -3.057 -3.058 1.00 91.06 128 GLU A N 1
ATOM 944 C CA . GLU A 1 128 ? 4.744 -3.854 -4.240 1.00 91.06 128 GLU A CA 1
ATOM 945 C C . GLU A 1 128 ? 6.258 -3.815 -4.592 1.00 91.06 128 GLU A C 1
ATOM 947 O O . GLU A 1 128 ? 6.649 -3.439 -5.703 1.00 91.06 128 GLU A O 1
ATOM 952 N N . PRO A 1 129 ? 7.177 -4.158 -3.667 1.00 89.31 129 PRO A N 1
ATOM 953 C CA . PRO A 1 129 ? 8.597 -4.273 -4.015 1.00 89.31 129 PRO A CA 1
ATOM 954 C C . PRO A 1 129 ? 8.902 -5.496 -4.895 1.00 89.31 129 PRO A C 1
ATOM 956 O O . PRO A 1 129 ? 10.032 -5.634 -5.363 1.00 89.31 129 PRO A O 1
ATOM 959 N N . ASP A 1 130 ? 7.927 -6.390 -5.066 1.00 90.38 130 ASP A N 1
ATOM 960 C CA . ASP A 1 130 ? 8.011 -7.669 -5.766 1.00 90.38 130 ASP A CA 1
ATOM 961 C C . ASP A 1 130 ? 7.622 -7.590 -7.252 1.00 90.38 130 ASP A C 1
ATOM 963 O O . ASP A 1 130 ? 7.699 -8.590 -7.956 1.00 90.38 130 ASP A O 1
ATOM 967 N N . ILE A 1 131 ? 7.263 -6.403 -7.747 1.00 85.56 131 ILE A N 1
ATOM 968 C CA . ILE A 1 131 ? 7.011 -6.146 -9.172 1.00 85.56 131 ILE A CA 1
ATOM 969 C C . ILE A 1 131 ? 8.057 -5.198 -9.739 1.00 85.56 131 ILE A C 1
ATOM 971 O O . ILE A 1 131 ? 8.793 -4.561 -8.998 1.00 85.56 131 ILE A O 1
ATOM 975 N N . SER A 1 132 ? 8.119 -5.058 -11.063 1.00 82.69 132 SER A N 1
ATOM 976 C CA . SER A 1 132 ? 8.932 -4.011 -11.698 1.00 82.69 132 SER A CA 1
ATOM 977 C C . SER A 1 132 ? 8.269 -2.633 -11.593 1.00 82.69 132 SER A C 1
ATOM 979 O O . SER A 1 132 ? 7.081 -2.482 -11.873 1.00 82.69 132 SER A O 1
ATOM 981 N N . GLY A 1 133 ? 9.051 -1.603 -11.269 1.00 80.69 133 GLY A N 1
ATOM 982 C CA . GLY A 1 133 ? 8.567 -0.225 -11.154 1.00 80.69 133 GLY A CA 1
ATOM 983 C C . GLY A 1 133 ? 8.317 0.423 -12.514 1.00 80.69 133 GLY A C 1
ATOM 984 O O . GLY A 1 133 ? 8.969 0.100 -13.512 1.00 80.69 133 GLY A O 1
ATOM 985 N N . SER A 1 134 ? 7.371 1.358 -12.555 1.00 83.75 134 SER A N 1
ATOM 986 C CA . SER A 1 134 ? 7.078 2.212 -13.707 1.00 83.75 134 SER A CA 1
ATOM 987 C C . SER A 1 134 ? 6.521 3.567 -13.267 1.00 83.75 134 SER A C 1
ATOM 989 O O . SER A 1 134 ? 6.421 3.815 -12.071 1.00 83.75 134 SER A O 1
ATOM 991 N N . CYS A 1 135 ? 6.154 4.446 -14.204 1.00 86.88 135 CYS A N 1
ATOM 992 C CA . CYS A 1 135 ? 5.373 5.647 -13.886 1.00 86.88 135 CYS A CA 1
ATOM 993 C C . CYS A 1 135 ? 3.910 5.435 -14.235 1.00 86.88 135 CYS A C 1
ATOM 995 O O . CYS A 1 135 ? 3.612 4.940 -15.315 1.00 86.88 135 CYS A O 1
ATOM 997 N N . MET A 1 136 ? 2.992 5.875 -13.385 1.00 83.12 136 MET A N 1
ATOM 998 C CA . MET A 1 136 ? 1.577 5.932 -13.730 1.00 83.12 136 MET A CA 1
ATOM 999 C C . MET A 1 136 ? 1.333 6.868 -14.929 1.00 83.12 136 MET A C 1
ATOM 1001 O O . MET A 1 136 ? 2.141 7.746 -15.247 1.00 83.12 136 MET A O 1
ATOM 1005 N N . GLY A 1 137 ? 0.200 6.683 -15.604 1.00 83.69 137 GLY A N 1
ATOM 1006 C CA . GLY A 1 137 ? -0.208 7.534 -16.720 1.00 83.69 137 GLY A CA 1
ATOM 1007 C C . GLY A 1 137 ? 0.428 7.157 -18.058 1.00 83.69 137 GLY A C 1
ATOM 1008 O O . GLY A 1 137 ? 0.506 5.984 -18.424 1.00 83.69 137 GLY A O 1
ATOM 1009 N N . ASP A 1 138 ? 0.841 8.160 -18.827 1.00 85.06 138 ASP A N 1
ATOM 1010 C CA . ASP A 1 138 ? 1.171 8.031 -20.251 1.00 85.06 138 ASP A CA 1
ATOM 1011 C C . ASP A 1 138 ? 2.477 7.271 -20.564 1.00 85.06 138 ASP A C 1
ATOM 1013 O O . ASP A 1 138 ? 2.698 6.873 -21.712 1.00 85.06 138 ASP A O 1
ATOM 1017 N N . MET A 1 139 ? 3.309 7.019 -19.548 1.00 88.62 139 MET A N 1
ATOM 1018 C CA . MET A 1 139 ? 4.525 6.198 -19.629 1.00 88.62 139 MET A CA 1
ATOM 1019 C C . MET A 1 139 ? 4.427 4.882 -18.846 1.00 88.62 139 MET A C 1
ATOM 1021 O O . MET A 1 139 ? 5.447 4.203 -18.661 1.00 88.62 139 MET A O 1
ATOM 1025 N N . MET A 1 140 ? 3.219 4.490 -18.424 1.00 85.88 140 MET A N 1
ATOM 1026 C CA . MET A 1 140 ? 3.004 3.247 -17.688 1.00 85.88 140 MET A CA 1
ATOM 1027 C C . MET A 1 140 ? 3.469 2.038 -18.481 1.00 85.88 140 MET A C 1
ATOM 1029 O O . MET A 1 140 ? 3.132 1.817 -19.643 1.00 85.88 140 MET A O 1
ATOM 1033 N N . GLY A 1 141 ? 4.336 1.278 -17.830 1.00 79.75 141 GLY A N 1
ATOM 1034 C CA . GLY A 1 141 ? 4.988 0.112 -18.376 1.00 79.75 141 GLY A CA 1
ATOM 1035 C C . GLY A 1 141 ? 6.067 0.397 -19.424 1.00 79.75 141 GLY A C 1
ATOM 1036 O O . GLY A 1 141 ? 6.692 -0.547 -19.897 1.00 79.75 141 GLY A O 1
ATOM 1037 N N . ARG A 1 142 ? 6.365 1.654 -19.759 1.00 85.50 142 ARG A N 1
ATOM 1038 C CA . ARG A 1 142 ? 7.484 2.006 -20.652 1.00 85.50 142 ARG A CA 1
ATOM 1039 C C . ARG A 1 142 ? 8.676 2.530 -19.880 1.00 85.50 142 ARG A C 1
ATOM 1041 O O . ARG A 1 142 ? 9.804 2.200 -20.220 1.00 85.50 142 ARG A O 1
ATOM 1048 N N . CYS A 1 143 ? 8.419 3.300 -18.830 1.00 88.31 143 CYS A N 1
ATOM 1049 C CA . CYS A 1 143 ? 9.474 3.716 -17.930 1.00 88.31 143 CYS A CA 1
ATOM 1050 C C . CYS A 1 143 ? 9.928 2.529 -17.081 1.00 88.31 143 CYS A C 1
ATOM 1052 O O . CYS A 1 143 ? 9.094 1.836 -16.487 1.00 88.31 143 CYS A O 1
ATOM 1054 N N . THR A 1 144 ? 11.229 2.265 -17.070 1.00 87.31 144 THR A N 1
ATOM 1055 C CA . THR A 1 144 ? 11.860 1.136 -16.369 1.00 87.31 144 THR A CA 1
ATOM 1056 C C . THR A 1 144 ? 12.848 1.583 -15.303 1.00 87.31 144 THR A C 1
ATOM 1058 O O . THR A 1 144 ? 13.338 0.744 -14.553 1.00 87.31 144 THR A O 1
ATOM 1061 N N . ALA A 1 145 ? 13.173 2.874 -15.270 1.00 88.75 145 ALA A N 1
ATOM 1062 C CA . ALA A 1 145 ? 14.219 3.440 -14.439 1.00 88.75 145 ALA A CA 1
ATOM 1063 C C . ALA A 1 145 ? 14.054 4.966 -14.324 1.00 88.75 145 ALA A C 1
ATOM 1065 O O . ALA A 1 145 ? 13.472 5.588 -15.221 1.00 88.75 145 ALA A O 1
ATOM 1066 N N . PRO A 1 146 ? 14.586 5.590 -13.259 1.00 88.38 146 PRO A N 1
ATOM 1067 C CA . PRO A 1 146 ? 14.671 7.037 -13.182 1.00 88.38 146 PRO A CA 1
ATOM 1068 C C . PRO A 1 146 ? 15.821 7.524 -14.073 1.00 88.38 146 PRO A C 1
ATOM 1070 O O . PRO A 1 146 ? 16.824 6.828 -14.234 1.00 88.38 146 PRO A O 1
ATOM 1073 N N . CYS A 1 147 ? 15.710 8.733 -14.615 1.00 90.19 147 CYS A N 1
ATOM 1074 C CA . CYS A 1 147 ? 16.850 9.357 -15.286 1.00 90.19 147 CYS A CA 1
ATOM 1075 C C . CYS A 1 147 ? 18.038 9.558 -14.337 1.00 90.19 147 CYS A C 1
ATOM 1077 O O . CYS A 1 147 ? 17.859 9.853 -13.151 1.00 90.19 147 CYS A O 1
ATOM 1079 N N . THR A 1 148 ? 19.251 9.441 -14.872 1.00 89.31 148 THR A N 1
ATOM 1080 C CA . THR A 1 148 ? 20.483 9.775 -14.154 1.00 89.31 148 THR A CA 1
ATOM 1081 C C . THR A 1 148 ? 20.677 11.290 -14.056 1.00 89.31 148 THR A C 1
ATOM 1083 O O . THR A 1 148 ? 19.974 12.081 -14.690 1.00 89.31 148 THR A O 1
ATOM 1086 N N . THR A 1 149 ? 21.669 11.716 -13.273 1.00 89.44 149 THR A N 1
ATOM 1087 C CA . THR A 1 149 ? 22.052 13.132 -13.173 1.00 89.44 149 THR A CA 1
ATOM 1088 C C . THR A 1 149 ? 22.465 13.706 -14.532 1.00 89.44 149 THR A C 1
ATOM 1090 O O . THR A 1 149 ? 22.132 14.844 -14.844 1.00 89.44 149 THR A O 1
ATOM 1093 N N . GLU A 1 150 ? 23.153 12.919 -15.361 1.00 93.38 150 GLU A N 1
ATOM 1094 C CA . GLU A 1 150 ? 23.580 13.304 -16.713 1.00 93.38 150 GLU A CA 1
ATOM 1095 C C . GLU A 1 150 ? 22.397 13.433 -17.685 1.00 93.38 150 GLU A C 1
ATOM 1097 O O . GLU A 1 150 ? 22.470 14.164 -18.673 1.00 93.38 150 GLU A O 1
ATOM 1102 N N . GLU A 1 151 ? 21.297 12.738 -17.399 1.00 94.88 151 GLU A N 1
ATOM 1103 C CA . GLU A 1 151 ? 20.082 12.734 -18.211 1.00 94.88 151 GLU A CA 1
ATOM 1104 C C . GLU A 1 151 ? 19.086 13.837 -17.826 1.00 94.88 151 GLU A C 1
ATOM 1106 O O . GLU A 1 151 ? 18.121 14.072 -18.553 1.00 94.88 151 GLU A O 1
ATOM 1111 N N . ALA A 1 152 ? 19.315 14.540 -16.712 1.00 90.12 152 ALA A N 1
ATOM 1112 C CA . ALA A 1 152 ? 18.347 15.451 -16.101 1.00 90.12 152 ALA A CA 1
ATOM 1113 C C . ALA A 1 152 ? 17.778 16.500 -17.075 1.00 90.12 152 ALA A C 1
ATOM 1115 O O . ALA A 1 152 ? 16.564 16.702 -17.114 1.00 90.12 152 ALA A O 1
ATOM 1116 N N . ASP A 1 153 ? 18.626 17.108 -17.911 1.00 91.81 153 ASP A N 1
ATOM 1117 C CA . ASP A 1 153 ? 18.236 18.193 -18.828 1.00 91.81 153 ASP A CA 1
ATOM 1118 C C . ASP A 1 153 ? 17.292 17.754 -19.961 1.00 91.81 153 ASP A C 1
ATOM 1120 O O . ASP A 1 153 ? 16.642 18.587 -20.593 1.00 91.81 153 ASP A O 1
ATOM 1124 N N . HIS A 1 154 ? 17.216 16.455 -20.243 1.00 92.94 154 HIS A N 1
ATOM 1125 C CA . HIS A 1 154 ? 16.402 15.892 -21.322 1.00 92.94 154 HIS A CA 1
ATOM 1126 C C . HIS A 1 154 ? 15.541 14.723 -20.846 1.00 92.94 154 HIS A C 1
ATOM 1128 O O . HIS A 1 154 ? 15.026 13.957 -21.662 1.00 92.94 154 HIS A O 1
ATOM 1134 N N . CYS A 1 155 ? 15.364 14.600 -19.531 1.00 94.12 155 CYS A N 1
ATOM 1135 C CA . CYS A 1 155 ? 14.585 13.536 -18.940 1.00 94.12 155 CYS A CA 1
ATOM 1136 C C . CYS A 1 155 ? 13.091 13.732 -19.255 1.00 94.12 155 CYS A C 1
ATOM 1138 O O . CYS A 1 155 ? 12.485 14.696 -18.775 1.00 94.12 155 CYS A O 1
ATOM 1140 N N . PRO A 1 156 ? 12.465 12.841 -20.042 1.00 95.19 156 PRO A N 1
ATOM 1141 C CA . PRO A 1 156 ? 11.057 12.969 -20.374 1.00 95.19 156 PRO A CA 1
ATOM 1142 C C . PRO A 1 156 ? 10.217 12.730 -19.115 1.00 95.19 156 PRO A C 1
ATOM 1144 O O . PRO A 1 156 ? 10.411 11.747 -18.396 1.00 95.19 156 PRO A O 1
ATOM 1147 N N . ALA A 1 157 ? 9.287 13.641 -18.837 1.00 93.50 157 ALA A N 1
ATOM 1148 C CA . ALA A 1 157 ? 8.402 13.536 -17.686 1.00 93.50 157 ALA A CA 1
ATOM 1149 C C . ALA A 1 157 ? 7.137 12.757 -18.048 1.00 93.50 157 ALA A C 1
ATOM 1151 O O . ALA A 1 157 ? 6.491 13.044 -19.055 1.00 93.50 157 ALA A O 1
ATOM 1152 N N . ALA A 1 158 ? 6.794 11.773 -17.220 1.00 91.19 158 ALA A N 1
ATOM 1153 C CA . ALA A 1 158 ? 5.515 11.089 -17.302 1.00 91.19 158 ALA A CA 1
ATOM 1154 C C . ALA A 1 158 ? 4.403 12.000 -16.774 1.00 91.19 158 ALA A C 1
ATOM 1156 O O . ALA A 1 158 ? 4.602 12.731 -15.800 1.00 91.19 158 ALA A O 1
ATOM 1157 N N . HIS A 1 159 ? 3.223 11.904 -17.377 1.00 90.62 159 HIS A N 1
ATOM 1158 C CA . HIS A 1 159 ? 2.023 12.627 -16.973 1.00 90.62 159 HIS A CA 1
ATOM 1159 C C . HIS A 1 159 ? 0.894 11.643 -16.654 1.00 90.62 159 HIS A C 1
ATOM 1161 O O . HIS A 1 159 ? 0.652 10.707 -17.416 1.00 90.62 159 HIS A O 1
ATOM 1167 N N . LEU A 1 160 ? 0.141 11.882 -15.570 1.00 83.56 160 LEU A N 1
ATOM 1168 C CA . LEU A 1 160 ? -1.047 11.072 -15.234 1.00 83.56 160 LEU A CA 1
ATOM 1169 C C . LEU A 1 160 ? -2.080 11.031 -16.369 1.00 83.56 160 LEU A C 1
ATOM 1171 O O . LEU A 1 160 ? -2.790 10.038 -16.545 1.00 83.56 160 LEU A O 1
ATOM 1175 N N . HIS A 1 161 ? -2.159 12.112 -17.145 1.00 80.19 161 HIS A N 1
ATOM 1176 C CA . HIS A 1 161 ? -3.089 12.277 -18.252 1.00 80.19 161 HIS A CA 1
ATOM 1177 C C . HIS A 1 161 ? -2.358 12.823 -19.476 1.00 80.19 161 HIS A C 1
ATOM 1179 O O . HIS A 1 161 ? -1.563 13.753 -19.365 1.00 80.19 161 HIS A O 1
ATOM 1185 N N . GLY A 1 162 ? -2.667 12.286 -20.653 1.00 75.56 162 GLY A N 1
ATOM 1186 C CA . GLY A 1 162 ? -2.038 12.706 -21.901 1.00 75.56 162 GLY A CA 1
ATOM 1187 C C . GLY A 1 162 ? -1.828 11.539 -22.854 1.00 75.56 162 GLY A C 1
ATOM 1188 O O . GLY A 1 162 ? -2.012 10.376 -22.496 1.00 75.56 162 GLY A O 1
ATOM 1189 N N . ALA A 1 163 ? -1.474 11.855 -24.097 1.00 72.69 163 ALA A N 1
ATOM 1190 C CA . ALA A 1 163 ? -1.227 10.844 -25.110 1.00 72.69 163 ALA A CA 1
ATOM 1191 C C . ALA A 1 163 ? 0.261 10.473 -25.166 1.00 72.69 163 ALA A C 1
ATOM 1193 O O . ALA A 1 163 ? 1.074 11.233 -25.683 1.00 72.69 163 ALA A O 1
ATOM 1194 N N . GLY A 1 164 ? 0.571 9.249 -24.727 1.00 68.06 164 GLY A N 1
ATOM 1195 C CA . GLY A 1 164 ? 1.683 8.456 -25.249 1.00 68.06 164 GLY A CA 1
ATOM 1196 C C . GLY A 1 164 ? 3.088 8.997 -25.004 1.00 68.06 164 GLY A C 1
ATOM 1197 O O . GLY A 1 164 ? 3.900 8.959 -25.933 1.00 68.06 164 GLY A O 1
ATOM 1198 N N . GLY A 1 165 ? 3.389 9.416 -23.774 1.00 82.75 165 GLY A N 1
ATOM 1199 C CA . GLY A 1 165 ? 4.751 9.684 -23.331 1.00 82.75 165 GLY A CA 1
ATOM 1200 C C . GLY A 1 165 ? 5.738 8.589 -23.764 1.00 82.75 165 GLY A C 1
ATOM 1201 O O . GLY A 1 165 ? 5.424 7.387 -23.823 1.00 82.75 165 GLY A O 1
ATOM 1202 N N . ARG A 1 166 ? 6.952 9.016 -24.115 1.00 92.12 166 ARG A N 1
ATOM 1203 C CA . ARG A 1 166 ? 8.049 8.129 -24.502 1.00 92.12 166 ARG A CA 1
ATOM 1204 C C . ARG A 1 166 ? 9.222 8.344 -23.540 1.00 92.12 166 ARG A C 1
ATOM 1206 O O . ARG A 1 166 ? 9.693 9.477 -23.454 1.00 92.12 166 ARG A O 1
ATOM 1213 N N . PRO A 1 167 ? 9.684 7.296 -22.833 1.00 92.81 167 PRO A N 1
ATOM 1214 C CA . PRO A 1 167 ? 10.921 7.381 -22.066 1.00 92.81 167 PRO A CA 1
ATOM 1215 C C . PRO A 1 167 ? 12.118 7.572 -23.012 1.00 92.81 167 PRO A C 1
ATOM 1217 O O . PRO A 1 167 ? 11.985 7.456 -24.234 1.00 92.81 167 PRO A O 1
ATOM 1220 N N . LEU A 1 168 ? 13.302 7.818 -22.459 1.00 94.81 168 LEU A N 1
ATOM 1221 C CA . LEU A 1 168 ? 14.549 7.699 -23.214 1.00 94.81 168 LEU A CA 1
ATOM 1222 C C . LEU A 1 168 ? 14.685 6.278 -23.797 1.00 94.81 168 LEU A C 1
ATOM 1224 O O . LEU A 1 168 ? 14.022 5.341 -23.348 1.00 94.81 168 LEU A O 1
ATOM 1228 N N . ASP A 1 169 ? 15.540 6.090 -24.806 1.00 94.56 169 ASP A N 1
ATOM 1229 C CA . ASP A 1 169 ? 15.684 4.787 -25.482 1.00 94.56 169 ASP A CA 1
ATOM 1230 C C . ASP A 1 169 ? 16.199 3.669 -24.547 1.00 94.56 169 ASP A C 1
ATOM 1232 O O . ASP A 1 169 ? 15.987 2.489 -24.819 1.00 94.56 169 ASP A O 1
ATOM 1236 N N . ASN A 1 170 ? 16.817 4.027 -23.417 1.00 92.12 170 ASN A N 1
ATOM 1237 C CA . ASN A 1 170 ? 17.193 3.115 -22.330 1.00 92.12 170 ASN A CA 1
ATOM 1238 C C . ASN A 1 170 ? 16.062 2.853 -21.310 1.00 92.12 170 ASN A C 1
ATOM 1240 O O . ASN A 1 170 ? 16.283 2.170 -20.315 1.00 92.12 170 ASN A O 1
ATOM 1244 N N . GLY A 1 171 ? 14.859 3.387 -21.538 1.00 91.50 171 GLY A N 1
ATOM 1245 C CA . GLY A 1 171 ? 13.697 3.237 -20.660 1.00 91.50 171 GLY A CA 1
ATOM 1246 C C . GLY A 1 171 ? 13.650 4.217 -19.483 1.00 91.50 171 GLY A C 1
ATOM 1247 O O . GLY A 1 171 ? 12.755 4.105 -18.644 1.00 91.50 171 GLY A O 1
ATOM 1248 N N . HIS A 1 172 ? 14.571 5.181 -19.410 1.00 93.00 172 HIS A N 1
ATOM 1249 C CA . HIS A 1 172 ? 14.638 6.142 -18.311 1.00 93.00 172 HIS A CA 1
ATOM 1250 C C . HIS A 1 172 ? 13.634 7.287 -18.480 1.00 93.00 172 HIS A C 1
ATOM 1252 O O . HIS A 1 172 ? 13.400 7.771 -19.593 1.00 93.00 172 HIS A O 1
ATOM 1258 N N . CYS A 1 173 ? 13.032 7.734 -17.379 1.00 92.56 173 CYS A N 1
ATOM 1259 C CA . CYS A 1 173 ? 12.122 8.877 -17.383 1.00 92.56 173 CYS A CA 1
ATOM 1260 C C . CYS A 1 173 ? 11.945 9.499 -15.978 1.00 92.56 173 CYS A C 1
ATOM 1262 O O . CYS A 1 173 ? 12.506 9.022 -14.990 1.00 92.56 173 CYS A O 1
ATOM 1264 N N . ASN A 1 174 ? 11.151 10.569 -15.877 1.00 90.31 174 ASN A N 1
ATOM 1265 C CA . ASN A 1 174 ? 10.806 11.237 -14.622 1.00 90.31 174 ASN A CA 1
ATOM 1266 C C . ASN A 1 174 ? 9.349 10.939 -14.222 1.00 90.31 174 ASN A C 1
ATOM 1268 O O . ASN A 1 174 ? 8.418 11.461 -14.836 1.00 90.31 174 ASN A O 1
ATOM 1272 N N . CYS A 1 175 ? 9.154 10.145 -13.161 1.00 86.25 175 CYS A N 1
ATOM 1273 C CA . CYS A 1 175 ? 7.824 9.853 -12.609 1.00 86.25 175 CYS A CA 1
ATOM 1274 C C . CYS A 1 175 ? 7.309 10.885 -11.606 1.00 86.25 175 CYS A C 1
ATOM 1276 O O . CYS A 1 175 ? 6.184 10.742 -11.158 1.00 86.25 175 CYS A O 1
ATOM 1278 N N . TRP A 1 176 ? 8.114 11.852 -11.170 1.00 84.75 176 TRP A N 1
ATOM 1279 C CA . TRP A 1 176 ? 7.845 12.594 -9.931 1.00 84.75 176 TRP A CA 1
ATOM 1280 C C . TRP A 1 176 ? 7.318 14.005 -10.158 1.00 84.75 176 TRP A C 1
ATOM 1282 O O . TRP A 1 176 ? 6.744 14.601 -9.253 1.00 84.75 176 TRP A O 1
ATOM 1292 N N . GLN A 1 177 ? 7.524 14.554 -11.355 1.00 86.69 177 GLN A N 1
ATOM 1293 C CA . GLN A 1 177 ? 7.136 15.930 -11.649 1.00 86.69 177 GLN A CA 1
ATOM 1294 C C . GLN A 1 177 ? 5.638 16.080 -11.939 1.00 86.69 177 GLN A C 1
ATOM 1296 O O . GLN A 1 177 ? 5.029 17.041 -11.474 1.00 86.69 177 GLN A O 1
ATOM 1301 N N . PHE A 1 178 ? 5.051 15.154 -12.704 1.00 87.81 178 PHE A N 1
ATOM 1302 C CA . PHE A 1 178 ? 3.645 15.222 -13.135 1.00 87.81 178 PHE A CA 1
ATOM 1303 C C . PHE A 1 178 ? 2.913 13.871 -13.054 1.00 87.81 178 PHE A C 1
ATOM 1305 O O . PHE A 1 178 ? 1.843 13.704 -13.645 1.00 87.81 178 PHE A O 1
ATOM 1312 N N . SER A 1 179 ? 3.506 12.896 -12.365 1.00 86.19 179 SER A N 1
ATOM 1313 C CA . SER A 1 179 ? 2.964 11.551 -12.190 1.00 86.19 179 SER A CA 1
ATOM 1314 C C . SER A 1 179 ? 3.379 10.973 -10.829 1.00 86.19 179 SER A C 1
ATOM 1316 O O . SER A 1 179 ? 3.808 11.704 -9.931 1.00 86.19 179 SER A O 1
ATOM 1318 N N . HIS A 1 180 ? 3.241 9.659 -10.682 1.00 84.00 180 HIS A N 1
ATOM 1319 C CA . HIS A 1 180 ? 3.691 8.857 -9.554 1.00 84.00 180 HIS A CA 1
ATOM 1320 C C . HIS A 1 180 ? 4.431 7.633 -10.086 1.00 84.00 180 HIS A C 1
ATOM 1322 O O . HIS A 1 180 ? 4.081 7.120 -11.151 1.00 84.00 180 HIS A O 1
ATOM 1328 N N . ALA A 1 181 ? 5.437 7.133 -9.370 1.00 83.44 181 ALA A N 1
ATOM 1329 C CA . ALA A 1 181 ? 5.937 5.798 -9.683 1.00 83.44 181 ALA A CA 1
ATOM 1330 C C . ALA A 1 181 ? 4.969 4.724 -9.148 1.00 83.44 181 ALA A C 1
ATOM 1332 O O . ALA A 1 181 ? 4.132 5.017 -8.301 1.00 83.44 181 ALA A O 1
ATOM 1333 N N . THR A 1 182 ? 5.055 3.498 -9.657 1.00 79.94 182 THR A N 1
ATOM 1334 C CA . THR A 1 182 ? 4.302 2.325 -9.178 1.00 79.94 182 THR A CA 1
ATOM 1335 C C . THR A 1 182 ? 5.133 1.513 -8.180 1.00 79.94 182 THR A C 1
ATOM 1337 O O . THR A 1 182 ? 6.363 1.626 -8.171 1.00 79.94 182 THR A O 1
ATOM 1340 N N . GLY A 1 183 ? 4.493 0.666 -7.367 1.00 77.38 183 GLY A N 1
ATOM 1341 C CA . GLY A 1 183 ? 5.177 -0.139 -6.351 1.00 77.38 183 GLY A CA 1
ATOM 1342 C C . GLY A 1 183 ? 5.945 0.708 -5.341 1.00 77.38 183 GLY A C 1
ATOM 1343 O O . GLY A 1 183 ? 5.425 1.718 -4.895 1.00 77.38 183 GLY A O 1
ATOM 1344 N N . CYS A 1 184 ? 7.170 0.323 -4.978 1.00 79.88 184 CYS A N 1
ATOM 1345 C CA . CYS A 1 184 ? 8.047 1.146 -4.135 1.00 79.88 184 CYS A CA 1
ATOM 1346 C C . CYS A 1 184 ? 8.743 2.232 -4.963 1.00 79.88 184 CYS A C 1
ATOM 1348 O O . CYS A 1 184 ? 9.591 2.946 -4.439 1.00 79.88 184 CYS A O 1
ATOM 1350 N N . GLY A 1 185 ? 8.429 2.332 -6.260 1.00 69.12 185 GLY A N 1
ATOM 1351 C CA . GLY A 1 185 ? 9.030 3.236 -7.227 1.00 69.12 185 GLY A CA 1
ATOM 1352 C C . GLY A 1 185 ? 10.502 2.963 -7.524 1.00 69.12 185 GLY A C 1
ATOM 1353 O O . GLY A 1 185 ? 11.087 1.968 -7.112 1.00 69.12 185 GLY A O 1
ATOM 1354 N N . PHE A 1 186 ? 11.124 3.919 -8.213 1.00 69.31 186 PHE A N 1
ATOM 1355 C CA . PHE A 1 186 ? 12.540 3.907 -8.583 1.00 69.31 186 PHE A CA 1
ATOM 1356 C C . PHE A 1 186 ? 13.469 4.469 -7.501 1.00 69.31 186 PHE A C 1
ATOM 1358 O O . PHE A 1 186 ? 14.151 5.472 -7.713 1.00 69.31 186 PHE A O 1
ATOM 1365 N N . TRP A 1 187 ? 13.456 3.883 -6.309 1.00 65.94 187 TRP A N 1
ATOM 1366 C CA . TRP A 1 187 ? 14.141 4.458 -5.151 1.00 65.94 187 TRP A CA 1
ATOM 1367 C C . TRP A 1 187 ? 15.549 3.887 -5.008 1.00 65.94 187 TRP A C 1
ATOM 1369 O O . TRP A 1 187 ? 15.691 2.734 -4.626 1.00 65.94 187 TRP A O 1
ATOM 1379 N N . PRO A 1 188 ? 16.627 4.636 -5.279 1.00 67.62 188 PRO A N 1
ATOM 1380 C CA . PRO A 1 188 ? 17.958 4.115 -5.010 1.00 67.62 188 PRO A CA 1
ATOM 1381 C C . PRO A 1 188 ? 18.138 3.961 -3.494 1.00 67.62 188 PRO A C 1
ATOM 1383 O O . PRO A 1 188 ? 18.050 4.934 -2.745 1.00 67.62 188 PRO A O 1
ATOM 1386 N N . LEU A 1 189 ? 18.398 2.736 -3.038 1.00 77.19 189 LEU A N 1
ATOM 1387 C CA . LEU A 1 189 ? 18.862 2.482 -1.679 1.00 77.19 189 LEU A CA 1
ATOM 1388 C C . LEU A 1 189 ? 20.364 2.232 -1.725 1.00 77.19 189 LEU A C 1
ATOM 1390 O O . LEU A 1 189 ? 20.831 1.339 -2.432 1.00 77.19 189 LEU A O 1
ATOM 1394 N N . GLU A 1 190 ? 21.120 3.018 -0.962 1.00 79.19 190 GLU A N 1
ATOM 1395 C CA . GLU A 1 190 ? 22.561 2.819 -0.840 1.00 79.19 190 GLU A CA 1
ATOM 1396 C C . GLU A 1 190 ? 22.868 1.381 -0.393 1.00 79.19 190 GLU A C 1
ATOM 1398 O O . GLU A 1 190 ? 22.256 0.857 0.538 1.00 79.19 190 GLU A O 1
ATOM 1403 N N . GLY A 1 191 ? 23.811 0.732 -1.079 1.00 78.44 191 GLY A N 1
ATOM 1404 C CA . GLY A 1 191 ? 24.159 -0.673 -0.852 1.00 78.44 191 GLY A CA 1
ATOM 1405 C C . GLY A 1 191 ? 23.441 -1.674 -1.764 1.00 78.44 191 GLY A C 1
ATOM 1406 O O . GLY A 1 191 ? 23.807 -2.850 -1.744 1.00 78.44 191 GLY A O 1
ATOM 1407 N N . CYS A 1 192 ? 22.488 -1.219 -2.584 1.00 84.25 192 CYS A N 1
ATOM 1408 C CA . CYS A 1 192 ? 21.883 -1.991 -3.669 1.00 84.25 192 CYS A CA 1
ATOM 1409 C C . CYS A 1 192 ? 22.398 -1.504 -5.028 1.00 84.25 192 CYS A C 1
ATOM 1411 O O . CYS A 1 192 ? 22.284 -0.319 -5.338 1.00 84.25 192 CYS A O 1
ATOM 1413 N N . SER A 1 193 ? 22.955 -2.404 -5.847 1.00 80.75 193 SER A N 1
ATOM 1414 C CA . SER A 1 193 ? 23.418 -2.046 -7.199 1.00 80.75 193 SER A CA 1
ATOM 1415 C C . SER A 1 193 ? 22.272 -1.947 -8.214 1.00 80.75 193 SER A C 1
ATOM 1417 O O . SER A 1 193 ? 22.384 -1.260 -9.231 1.00 80.75 193 SER A O 1
ATOM 1419 N N . ARG A 1 194 ? 21.162 -2.640 -7.938 1.00 79.88 194 ARG A N 1
ATOM 1420 C CA . ARG A 1 194 ? 19.978 -2.691 -8.794 1.00 79.88 194 ARG A CA 1
ATOM 1421 C C . ARG A 1 194 ? 19.040 -1.527 -8.517 1.00 79.88 194 ARG A C 1
ATOM 1423 O O . ARG A 1 194 ? 18.866 -1.101 -7.375 1.00 79.88 194 ARG A O 1
ATOM 1430 N N . LEU A 1 195 ? 18.390 -1.062 -9.579 1.00 76.25 195 LEU A N 1
ATOM 1431 C CA . LEU A 1 195 ? 17.294 -0.108 -9.479 1.00 76.25 195 LEU A CA 1
ATOM 1432 C C . LEU A 1 195 ? 16.114 -0.766 -8.762 1.00 76.25 195 LEU A C 1
ATOM 1434 O O . LEU A 1 195 ? 15.774 -1.908 -9.061 1.00 76.25 195 LEU A O 1
ATOM 1438 N N . GLN A 1 196 ? 15.515 -0.045 -7.817 1.00 73.31 196 GLN A N 1
ATOM 1439 C CA . GLN A 1 196 ? 14.289 -0.481 -7.157 1.00 73.31 196 GLN A CA 1
ATOM 1440 C C . GLN A 1 196 ? 13.072 -0.269 -8.070 1.00 73.31 196 GLN A C 1
ATOM 1442 O O . GLN A 1 196 ? 13.140 0.572 -8.971 1.00 73.31 196 GLN A O 1
ATOM 1447 N N . PRO A 1 197 ? 11.953 -0.977 -7.841 1.00 77.06 197 PRO A N 1
ATOM 1448 C CA . PRO A 1 197 ? 11.745 -2.060 -6.864 1.00 77.06 197 PRO A CA 1
ATOM 1449 C C . PRO A 1 197 ? 12.643 -3.282 -7.117 1.00 77.06 197 PRO A C 1
ATOM 1451 O O . PRO A 1 197 ? 13.235 -3.416 -8.184 1.00 77.06 197 PRO A O 1
ATOM 1454 N N . LEU A 1 198 ? 12.799 -4.142 -6.103 1.00 82.88 198 LEU A N 1
ATOM 1455 C CA . LEU A 1 198 ? 13.752 -5.263 -6.096 1.00 82.88 198 LEU A CA 1
ATOM 1456 C C . LEU A 1 198 ? 12.995 -6.596 -6.099 1.00 82.88 198 LEU A C 1
ATOM 1458 O O . LEU A 1 198 ? 13.021 -7.297 -5.084 1.00 82.88 198 LEU A O 1
ATOM 1462 N N . PRO A 1 199 ? 12.341 -6.969 -7.213 1.00 85.25 199 PRO A N 1
ATOM 1463 C CA . PRO A 1 199 ? 11.518 -8.172 -7.268 1.00 85.25 199 PRO A CA 1
ATOM 1464 C C . PRO A 1 199 ? 12.319 -9.440 -6.976 1.00 85.25 199 PRO A C 1
ATOM 1466 O O . PRO A 1 199 ? 11.863 -10.328 -6.266 1.00 85.25 199 PRO A O 1
ATOM 1469 N N . THR A 1 200 ? 13.575 -9.471 -7.420 1.00 86.62 200 THR A N 1
ATOM 1470 C CA . THR A 1 200 ? 14.487 -10.602 -7.232 1.00 86.62 200 THR A CA 1
ATOM 1471 C C . THR A 1 200 ? 15.458 -10.405 -6.064 1.00 86.62 200 THR A C 1
ATOM 1473 O O . THR A 1 200 ? 16.520 -11.029 -6.035 1.00 86.62 200 THR A O 1
ATOM 1476 N N . LEU A 1 201 ? 15.118 -9.552 -5.080 1.00 88.06 201 LEU A N 1
ATOM 1477 C CA . LEU A 1 201 ? 15.979 -9.230 -3.926 1.00 88.06 201 LEU A CA 1
ATOM 1478 C C . LEU A 1 201 ? 16.569 -10.479 -3.249 1.00 88.06 201 LEU A C 1
ATOM 1480 O O . LEU A 1 201 ? 17.703 -10.452 -2.772 1.00 88.06 201 LEU A O 1
ATOM 1484 N N . TRP A 1 202 ? 15.798 -11.567 -3.211 1.00 88.62 202 TRP A N 1
ATOM 1485 C CA . TRP A 1 202 ? 16.181 -12.818 -2.556 1.00 88.62 202 TRP A CA 1
ATOM 1486 C C . TRP A 1 202 ? 16.920 -13.805 -3.465 1.00 88.62 202 TRP A C 1
ATOM 1488 O O . TRP A 1 202 ? 17.627 -14.670 -2.953 1.00 88.62 202 TRP A O 1
ATOM 1498 N N . GLU A 1 203 ? 16.750 -13.705 -4.783 1.00 81.69 203 GLU A N 1
ATOM 1499 C CA . GLU A 1 203 ? 17.278 -14.667 -5.763 1.00 81.69 203 GLU A CA 1
ATOM 1500 C C . GLU A 1 203 ? 18.684 -14.282 -6.217 1.00 81.69 203 GLU A C 1
ATOM 1502 O O . GLU A 1 203 ? 19.593 -15.108 -6.265 1.00 81.69 203 GLU A O 1
ATOM 1507 N N . ASP A 1 204 ? 18.878 -12.994 -6.484 1.00 63.75 204 ASP A N 1
ATOM 1508 C CA . ASP A 1 204 ? 20.118 -12.430 -7.007 1.00 63.75 204 ASP A CA 1
ATOM 1509 C C . ASP A 1 204 ? 21.034 -11.912 -5.893 1.00 63.75 204 ASP A C 1
ATOM 1511 O O . ASP A 1 204 ? 21.738 -10.918 -6.068 1.00 63.75 204 ASP A O 1
ATOM 1515 N N . ALA A 1 205 ? 20.960 -12.566 -4.730 1.00 60.81 205 ALA A N 1
ATOM 1516 C CA . ALA A 1 205 ? 21.417 -12.088 -3.434 1.00 60.81 205 ALA A CA 1
ATOM 1517 C C . ALA A 1 205 ? 22.747 -11.320 -3.500 1.00 60.81 205 ALA A C 1
ATOM 1519 O O . ALA A 1 205 ? 23.829 -11.901 -3.445 1.00 60.81 205 ALA A O 1
ATOM 1520 N N . GLU A 1 206 ? 22.651 -9.992 -3.529 1.00 82.94 206 GLU A N 1
ATOM 1521 C CA . GLU A 1 206 ? 23.694 -9.102 -3.047 1.00 82.94 206 GLU A CA 1
ATOM 1522 C C . GLU A 1 206 ? 23.485 -8.991 -1.535 1.00 82.94 206 GLU A C 1
ATOM 1524 O O . GLU A 1 206 ? 22.577 -8.273 -1.097 1.00 82.94 206 GLU A O 1
ATOM 1529 N N . PRO A 1 207 ? 24.270 -9.691 -0.692 1.00 86.75 207 PRO A N 1
ATOM 1530 C CA . PRO A 1 207 ? 23.997 -9.727 0.744 1.00 86.75 207 PRO A CA 1
ATOM 1531 C C . PRO A 1 207 ? 24.048 -8.332 1.378 1.00 86.75 207 PRO A C 1
ATOM 1533 O O . PRO A 1 207 ? 23.355 -8.064 2.362 1.00 86.75 207 PRO A O 1
ATOM 1536 N N . SER A 1 208 ? 24.835 -7.424 0.790 1.00 88.12 208 SER A N 1
ATOM 1537 C CA . SER A 1 208 ? 24.874 -6.006 1.147 1.00 88.12 208 SER A CA 1
ATOM 1538 C C . SER A 1 208 ? 23.538 -5.307 0.905 1.00 88.12 208 SER A C 1
ATOM 1540 O O . SER A 1 208 ? 23.090 -4.576 1.783 1.00 88.12 208 SER A O 1
ATOM 1542 N N . CYS A 1 209 ? 22.874 -5.569 -0.223 1.00 88.50 209 CYS A N 1
ATOM 1543 C CA . CYS A 1 209 ? 21.583 -4.974 -0.551 1.00 88.50 209 CYS A CA 1
ATOM 1544 C C . CYS A 1 209 ? 20.490 -5.479 0.394 1.00 88.50 209 CYS A C 1
ATOM 1546 O O . CYS A 1 209 ? 19.775 -4.680 0.994 1.00 88.50 209 CYS A O 1
ATOM 1548 N N . VAL A 1 210 ? 20.421 -6.795 0.625 1.00 90.94 210 VAL A N 1
ATOM 1549 C CA . VAL A 1 210 ? 19.493 -7.385 1.607 1.00 90.94 210 VAL A CA 1
ATOM 1550 C C . VAL A 1 210 ? 19.703 -6.769 2.993 1.00 90.94 210 VAL A C 1
ATOM 1552 O O . VAL A 1 210 ? 18.746 -6.367 3.657 1.00 90.94 210 VAL A O 1
ATOM 1555 N N . SER A 1 211 ? 20.963 -6.640 3.418 1.00 90.88 211 SER A N 1
ATOM 1556 C CA . SER A 1 211 ? 21.310 -6.022 4.701 1.00 90.88 211 SER A CA 1
ATOM 1557 C C . SER A 1 211 ? 20.890 -4.553 4.763 1.00 90.88 211 SER A C 1
ATOM 1559 O O . SER A 1 211 ? 20.350 -4.124 5.782 1.00 90.88 211 SER A O 1
ATOM 1561 N N . ALA A 1 212 ? 21.090 -3.793 3.682 1.00 89.81 212 ALA A N 1
ATOM 1562 C CA . ALA A 1 212 ? 20.681 -2.396 3.586 1.00 89.81 212 ALA A CA 1
ATOM 1563 C C . ALA A 1 212 ? 19.154 -2.246 3.671 1.00 89.81 212 ALA A C 1
ATOM 1565 O O . ALA A 1 212 ? 18.664 -1.455 4.478 1.00 89.81 212 ALA A O 1
ATOM 1566 N N . VAL A 1 213 ? 18.399 -3.054 2.919 1.00 90.06 213 VAL A N 1
ATOM 1567 C CA . VAL A 1 213 ? 16.926 -3.072 2.939 1.00 90.06 213 VAL A CA 1
ATOM 1568 C C . VAL A 1 213 ? 16.410 -3.389 4.342 1.00 90.06 213 VAL A C 1
ATOM 1570 O O . VAL A 1 213 ? 15.589 -2.649 4.887 1.00 90.06 213 VAL A O 1
ATOM 1573 N N . MET A 1 214 ? 16.934 -4.440 4.979 1.00 92.94 214 MET A N 1
ATOM 1574 C CA . MET A 1 214 ? 16.530 -4.821 6.336 1.00 92.94 214 MET A CA 1
ATOM 1575 C C . MET A 1 214 ? 16.926 -3.776 7.386 1.00 92.94 214 MET A C 1
ATOM 1577 O O . MET A 1 214 ? 16.176 -3.543 8.335 1.00 92.94 214 MET A O 1
ATOM 1581 N N . ALA A 1 215 ? 18.082 -3.124 7.242 1.00 91.75 215 ALA A N 1
ATOM 1582 C CA . ALA A 1 215 ? 18.499 -2.046 8.136 1.00 91.75 215 ALA A CA 1
ATOM 1583 C C . ALA A 1 215 ? 17.582 -0.820 8.008 1.00 91.75 215 ALA A C 1
ATOM 1585 O O . ALA A 1 215 ? 17.162 -0.248 9.018 1.00 91.75 215 ALA A O 1
ATOM 1586 N N . ALA A 1 216 ? 17.226 -0.445 6.779 1.00 89.81 216 ALA A N 1
ATOM 1587 C CA . ALA A 1 216 ? 16.319 0.659 6.504 1.00 89.81 216 ALA A CA 1
ATOM 1588 C C . ALA A 1 216 ? 14.890 0.358 7.005 1.00 89.81 216 ALA A C 1
ATOM 1590 O O . ALA A 1 216 ? 14.264 1.215 7.640 1.00 89.81 216 ALA A O 1
ATOM 1591 N N . TRP A 1 217 ? 14.419 -0.885 6.850 1.00 92.56 217 TRP A N 1
ATOM 1592 C CA . TRP A 1 217 ? 13.177 -1.360 7.465 1.00 92.56 217 TRP A CA 1
ATOM 1593 C C . TRP A 1 217 ? 13.220 -1.241 8.991 1.00 92.56 217 TRP A C 1
ATOM 1595 O O . TRP A 1 217 ? 12.361 -0.593 9.579 1.00 92.56 217 TRP A O 1
ATOM 1605 N N . LYS A 1 218 ? 14.265 -1.756 9.649 1.00 93.12 218 LYS A N 1
ATOM 1606 C CA . LYS A 1 218 ? 14.408 -1.679 11.116 1.00 93.12 218 LYS A CA 1
ATOM 1607 C C . LYS A 1 218 ? 14.467 -0.245 11.649 1.00 93.12 218 LYS A C 1
ATOM 1609 O O . LYS A 1 218 ? 14.029 0.021 12.768 1.00 93.12 218 LYS A O 1
ATOM 1614 N N . ASN A 1 219 ? 15.002 0.695 10.873 1.00 91.56 219 ASN A N 1
ATOM 1615 C CA . ASN A 1 219 ? 14.954 2.113 11.230 1.00 91.56 219 ASN A CA 1
ATOM 1616 C C . ASN A 1 219 ? 13.524 2.667 11.156 1.00 91.56 219 ASN A C 1
ATOM 1618 O O . ASN A 1 219 ? 13.086 3.331 12.096 1.00 91.56 219 ASN A O 1
ATOM 1622 N N . THR A 1 220 ? 12.784 2.335 10.097 1.00 91.31 220 THR A N 1
ATOM 1623 C CA . THR A 1 220 ? 11.365 2.693 9.932 1.00 91.31 220 THR A CA 1
ATOM 1624 C C . THR A 1 220 ? 10.509 2.139 11.071 1.00 91.31 220 THR A C 1
ATOM 1626 O O . THR A 1 220 ? 9.747 2.874 11.703 1.00 91.31 220 THR A O 1
ATOM 1629 N N . THR A 1 221 ? 10.676 0.858 11.403 1.00 93.44 221 THR A N 1
ATOM 1630 C CA . THR A 1 221 ? 9.874 0.194 12.438 1.00 93.44 221 THR A CA 1
ATOM 1631 C C . THR A 1 221 ? 10.186 0.712 13.833 1.00 93.44 221 THR A C 1
ATOM 1633 O O . THR A 1 221 ? 9.272 0.853 14.641 1.00 93.44 221 THR A O 1
ATOM 1636 N N . ARG A 1 222 ? 11.438 1.100 14.117 1.00 94.75 222 ARG A N 1
ATOM 1637 C CA . ARG A 1 222 ? 11.790 1.768 15.379 1.00 94.75 222 ARG A CA 1
ATOM 1638 C C . ARG A 1 222 ? 10.977 3.046 15.573 1.00 94.75 222 ARG A C 1
ATOM 1640 O O . ARG A 1 222 ? 10.447 3.271 16.658 1.00 94.75 222 ARG A O 1
ATOM 1647 N N . THR A 1 223 ? 10.856 3.868 14.533 1.00 94.44 223 THR A N 1
ATOM 1648 C CA . THR A 1 223 ? 10.025 5.077 14.572 1.00 94.44 223 THR A CA 1
ATOM 1649 C C . THR A 1 223 ? 8.544 4.747 14.743 1.00 94.44 223 THR A C 1
ATOM 1651 O O . THR A 1 223 ? 7.869 5.412 15.527 1.00 94.44 223 THR A O 1
ATOM 1654 N N . ALA A 1 224 ? 8.038 3.720 14.057 1.00 95.31 224 ALA A N 1
ATOM 1655 C CA . ALA A 1 224 ? 6.658 3.270 14.218 1.00 95.31 224 ALA A CA 1
ATOM 1656 C C . ALA A 1 224 ? 6.378 2.851 15.671 1.00 95.31 224 ALA A C 1
ATOM 1658 O O . ALA A 1 224 ? 5.462 3.358 16.311 1.00 95.31 224 ALA A O 1
ATOM 1659 N N . VAL A 1 225 ? 7.233 2.019 16.256 1.00 97.12 225 VAL A N 1
ATOM 1660 C CA . VAL A 1 225 ? 7.089 1.561 17.646 1.00 97.12 225 VAL A CA 1
ATOM 1661 C C . VAL A 1 225 ? 7.171 2.730 18.631 1.00 97.12 225 VAL A C 1
ATOM 1663 O O . VAL A 1 225 ? 6.355 2.821 19.543 1.00 97.12 225 VAL A O 1
ATOM 1666 N N . GLN A 1 226 ? 8.080 3.688 18.416 1.00 96.81 226 GLN A N 1
ATOM 1667 C CA . GLN A 1 226 ? 8.145 4.923 19.214 1.00 96.81 226 GLN A CA 1
ATOM 1668 C C . GLN A 1 226 ? 6.863 5.765 19.129 1.00 96.81 226 GLN A C 1
ATOM 1670 O O . GLN A 1 226 ? 6.537 6.483 20.072 1.00 96.81 226 GLN A O 1
ATOM 1675 N N . LYS A 1 227 ? 6.132 5.678 18.014 1.00 97.19 227 LYS A N 1
ATOM 1676 C CA . LYS A 1 227 ? 4.829 6.323 17.809 1.00 97.19 227 LYS A CA 1
ATOM 1677 C C . LYS A 1 227 ? 3.647 5.457 18.264 1.00 97.19 227 LYS A C 1
ATOM 1679 O O . LYS A 1 227 ? 2.508 5.858 18.055 1.00 97.19 227 LYS A O 1
ATOM 1684 N N . GLY A 1 228 ? 3.899 4.311 18.898 1.00 97.81 228 GLY A N 1
ATOM 1685 C CA . GLY A 1 228 ? 2.880 3.457 19.511 1.00 97.81 228 GLY A CA 1
ATOM 1686 C C . GLY A 1 228 ? 2.292 2.377 18.602 1.00 97.81 228 GLY A C 1
ATOM 1687 O O . GLY A 1 228 ? 1.331 1.724 19.003 1.00 97.81 228 GLY A O 1
ATOM 1688 N N . TYR A 1 229 ? 2.831 2.171 17.395 1.00 97.69 229 TYR A N 1
ATOM 1689 C CA . TYR A 1 229 ? 2.357 1.099 16.513 1.00 97.69 229 TYR A CA 1
ATOM 1690 C C . TYR A 1 229 ? 2.697 -0.263 17.118 1.00 97.69 229 TYR A C 1
ATOM 1692 O O . TYR A 1 229 ? 3.846 -0.530 17.474 1.00 97.69 229 TYR A O 1
ATOM 1700 N N . GLN A 1 230 ? 1.679 -1.114 17.230 1.00 96.06 230 GLN A N 1
ATOM 1701 C CA . GLN A 1 230 ? 1.772 -2.446 17.830 1.00 96.06 230 GLN A CA 1
ATOM 1702 C C . GLN A 1 230 ? 2.080 -3.514 16.784 1.00 96.06 230 GLN A C 1
ATOM 1704 O O . GLN A 1 230 ? 2.706 -4.528 17.088 1.00 96.06 230 GLN A O 1
ATOM 1709 N N . TYR A 1 231 ? 1.640 -3.277 15.548 1.00 96.69 231 TYR A N 1
ATOM 1710 C CA . TYR A 1 231 ? 1.725 -4.235 14.461 1.00 96.69 231 TYR A CA 1
ATOM 1711 C C . TYR A 1 231 ? 2.416 -3.627 13.244 1.00 96.69 231 TYR A C 1
ATOM 1713 O O . TYR A 1 231 ? 2.381 -2.419 13.006 1.00 96.69 231 TYR A O 1
ATOM 1721 N N . LEU A 1 232 ? 3.016 -4.500 12.443 1.00 97.38 232 LEU A N 1
ATOM 1722 C CA . LEU A 1 232 ? 3.554 -4.182 11.127 1.00 97.38 232 LEU A CA 1
ATOM 1723 C C . LEU A 1 232 ? 3.009 -5.217 10.144 1.00 97.38 232 LEU A C 1
ATOM 1725 O O . LEU A 1 232 ? 2.818 -6.378 10.530 1.00 97.38 232 LEU A O 1
ATOM 1729 N N . SER A 1 233 ? 2.806 -4.825 8.891 1.00 97.25 233 SER A N 1
ATOM 1730 C CA . SER A 1 233 ? 2.668 -5.797 7.807 1.00 97.25 233 SER A CA 1
ATOM 1731 C C . SER A 1 233 ? 4.024 -6.080 7.155 1.00 97.25 233 SER A C 1
ATOM 1733 O O . SER A 1 233 ? 4.963 -5.284 7.252 1.00 97.25 233 SER A O 1
ATOM 1735 N N . THR A 1 234 ? 4.126 -7.203 6.449 1.00 97.31 234 THR A N 1
ATOM 1736 C CA . THR A 1 234 ? 5.126 -7.373 5.386 1.00 97.31 234 THR A CA 1
ATOM 1737 C C . THR A 1 234 ? 4.947 -6.280 4.322 1.00 97.31 234 THR A C 1
ATOM 1739 O O . THR A 1 234 ? 3.939 -5.559 4.346 1.00 97.31 234 THR A O 1
ATOM 1742 N N . PRO A 1 235 ? 5.873 -6.145 3.357 1.00 95.25 235 PRO A N 1
ATOM 1743 C CA . PRO A 1 235 ? 5.567 -5.405 2.143 1.00 95.25 235 PRO A CA 1
ATOM 1744 C C . PRO A 1 235 ? 4.255 -5.885 1.516 1.00 95.25 235 PRO A C 1
ATOM 1746 O O . PRO A 1 235 ? 3.900 -7.056 1.664 1.00 95.25 235 PRO A O 1
ATOM 1749 N N . LEU A 1 236 ? 3.554 -4.967 0.858 1.00 94.44 236 LEU A N 1
ATOM 1750 C CA . LEU A 1 236 ? 2.266 -5.180 0.207 1.00 94.44 236 LEU A CA 1
ATOM 1751 C C . LEU A 1 236 ? 2.528 -5.791 -1.171 1.00 94.44 236 LEU A C 1
ATOM 1753 O O . LEU A 1 236 ? 2.590 -5.084 -2.169 1.00 94.44 236 LEU A O 1
ATOM 1757 N N . VAL A 1 237 ? 2.810 -7.092 -1.199 1.00 94.69 237 VAL A N 1
ATOM 1758 C CA . VAL A 1 237 ? 3.266 -7.786 -2.415 1.00 94.69 237 VAL A CA 1
ATOM 1759 C C . VAL A 1 237 ? 2.143 -7.917 -3.447 1.00 94.69 237 VAL A C 1
ATOM 1761 O O . VAL A 1 237 ? 0.997 -8.173 -3.079 1.00 94.69 237 VAL A O 1
ATOM 1764 N N . ALA A 1 238 ? 2.440 -7.762 -4.735 1.00 90.62 238 ALA A N 1
ATOM 1765 C CA . ALA A 1 238 ? 1.439 -7.840 -5.805 1.00 90.62 238 ALA A CA 1
ATOM 1766 C C . ALA A 1 238 ? 1.500 -9.136 -6.628 1.00 90.62 238 ALA A C 1
ATOM 1768 O O . ALA A 1 238 ? 0.477 -9.545 -7.185 1.00 90.62 238 ALA A O 1
ATOM 1769 N N . GLU A 1 239 ? 2.638 -9.827 -6.670 1.00 88.56 239 GLU A N 1
ATOM 1770 C CA . GLU A 1 239 ? 2.901 -11.035 -7.458 1.00 88.56 239 GLU A CA 1
ATOM 1771 C C . GLU A 1 239 ? 3.231 -12.257 -6.584 1.00 88.56 239 GLU A C 1
ATOM 1773 O O . GLU A 1 239 ? 2.551 -13.282 -6.723 1.00 88.56 239 GLU A O 1
ATOM 1778 N N . ASP A 1 240 ? 4.193 -12.149 -5.659 1.00 91.62 240 ASP A N 1
ATOM 1779 C CA . ASP A 1 240 ? 4.791 -13.288 -4.948 1.00 91.62 240 ASP A CA 1
ATOM 1780 C C . ASP A 1 240 ? 4.663 -13.215 -3.411 1.00 91.62 240 ASP A C 1
ATOM 1782 O O . ASP A 1 240 ? 5.367 -12.477 -2.719 1.00 91.62 240 ASP A O 1
ATOM 1786 N N . ILE A 1 241 ? 3.823 -14.085 -2.835 1.00 96.19 241 ILE A N 1
ATOM 1787 C CA . ILE A 1 241 ? 3.706 -14.262 -1.372 1.00 96.19 241 ILE A CA 1
ATOM 1788 C C . ILE A 1 241 ? 5.002 -14.834 -0.759 1.00 96.19 241 ILE A C 1
ATOM 1790 O O . ILE A 1 241 ? 5.294 -14.600 0.418 1.00 96.19 241 ILE A O 1
ATOM 1794 N N . GLY A 1 242 ? 5.817 -15.548 -1.540 1.00 95.94 242 GLY A N 1
ATOM 1795 C CA . GLY A 1 242 ? 7.144 -16.016 -1.138 1.00 95.94 242 GLY A CA 1
ATOM 1796 C C . GLY A 1 242 ? 8.070 -14.871 -0.725 1.00 95.94 242 GLY A C 1
ATOM 1797 O O . GLY A 1 242 ? 8.803 -15.001 0.262 1.00 95.94 242 GLY A O 1
ATOM 1798 N N . TYR A 1 243 ? 7.957 -13.714 -1.379 1.00 95.69 243 TYR A N 1
ATOM 1799 C CA . TYR A 1 243 ? 8.662 -12.495 -1.000 1.00 95.69 243 TYR A CA 1
ATOM 1800 C C . TYR A 1 243 ? 8.332 -12.065 0.437 1.00 95.69 243 TYR A C 1
ATOM 1802 O O . TYR A 1 243 ? 9.232 -11.783 1.232 1.00 95.69 243 TYR A O 1
ATOM 1810 N N . ALA A 1 244 ? 7.046 -12.066 0.803 1.00 96.81 244 ALA A N 1
ATOM 1811 C CA . ALA A 1 244 ? 6.590 -11.723 2.150 1.00 96.81 244 ALA A CA 1
ATOM 1812 C C . ALA A 1 244 ? 7.098 -12.726 3.201 1.00 96.81 244 ALA A C 1
ATOM 1814 O O . ALA A 1 244 ? 7.528 -12.327 4.286 1.00 96.81 244 ALA A O 1
ATOM 1815 N N . ARG A 1 245 ? 7.134 -14.023 2.864 1.00 97.12 245 ARG A N 1
ATOM 1816 C CA . ARG A 1 245 ? 7.730 -15.057 3.724 1.00 97.12 245 ARG A CA 1
ATOM 1817 C C . ARG A 1 245 ? 9.214 -14.794 3.984 1.00 97.12 245 ARG A C 1
ATOM 1819 O O . ARG A 1 245 ? 9.644 -14.805 5.136 1.00 97.12 245 ARG A O 1
ATOM 1826 N N . LYS A 1 246 ? 9.999 -14.528 2.936 1.00 96.19 246 LYS A N 1
ATOM 1827 C CA . LYS A 1 246 ? 11.432 -14.214 3.072 1.00 96.19 246 LYS A CA 1
ATOM 1828 C C . LYS A 1 246 ? 11.673 -12.943 3.875 1.00 96.19 246 LYS A C 1
ATOM 1830 O O . LYS A 1 246 ? 12.598 -12.898 4.686 1.00 96.19 246 LYS A O 1
ATOM 1835 N N . TRP A 1 247 ? 10.795 -11.953 3.729 1.00 96.19 247 TRP A N 1
ATOM 1836 C CA . TRP A 1 247 ? 10.817 -10.759 4.564 1.00 96.19 247 TRP A CA 1
ATOM 1837 C C . TRP A 1 247 ? 10.637 -11.088 6.051 1.00 96.19 247 TRP A C 1
ATOM 1839 O O . TRP A 1 247 ? 11.407 -10.595 6.872 1.00 96.19 247 TRP A O 1
ATOM 1849 N N . ILE A 1 248 ? 9.665 -11.940 6.406 1.00 97.62 248 ILE A N 1
ATOM 1850 C CA . ILE A 1 248 ? 9.462 -12.415 7.788 1.00 97.62 248 ILE A CA 1
ATOM 1851 C C . ILE A 1 248 ? 10.726 -13.112 8.296 1.00 97.62 248 ILE A C 1
ATOM 1853 O O . ILE A 1 248 ? 11.243 -12.742 9.350 1.00 97.62 248 ILE A O 1
ATOM 1857 N N . GLU A 1 249 ? 11.265 -14.067 7.533 1.00 97.06 249 GLU A N 1
ATOM 1858 C CA . GLU A 1 249 ? 12.465 -14.821 7.916 1.00 97.06 249 GLU A CA 1
ATOM 1859 C C . GLU A 1 249 ? 13.636 -13.891 8.275 1.00 97.06 249 GLU A C 1
ATOM 1861 O O . GLU A 1 249 ? 14.271 -14.054 9.318 1.00 97.06 249 GLU A O 1
ATOM 1866 N N . LEU A 1 250 ? 13.887 -12.862 7.466 1.00 96.00 250 LEU A N 1
ATOM 1867 C CA . LEU A 1 250 ? 15.001 -11.935 7.674 1.00 96.00 250 LEU A CA 1
ATOM 1868 C C . LEU A 1 250 ? 14.721 -10.875 8.748 1.00 96.00 250 LEU A C 1
ATOM 1870 O O . LEU A 1 250 ? 15.592 -10.584 9.575 1.00 96.00 250 LEU A O 1
ATOM 1874 N N . ALA A 1 251 ? 13.521 -10.293 8.762 1.00 96.69 251 ALA A N 1
ATOM 1875 C CA . ALA A 1 251 ? 13.165 -9.236 9.704 1.00 96.69 251 ALA A CA 1
ATOM 1876 C C . ALA A 1 251 ? 13.095 -9.763 11.146 1.00 96.69 251 ALA A C 1
ATOM 1878 O O . ALA A 1 251 ? 13.608 -9.123 12.066 1.00 96.69 251 ALA A O 1
ATOM 1879 N N . CYS A 1 252 ? 12.521 -10.955 11.321 1.00 98.06 252 CYS A N 1
ATOM 1880 C CA . CYS A 1 252 ? 12.319 -11.617 12.608 1.00 98.06 252 CYS A CA 1
ATOM 1881 C C . CYS A 1 252 ? 13.515 -12.494 13.033 1.00 98.06 252 CYS A C 1
ATOM 1883 O O . CYS A 1 252 ? 13.579 -12.957 14.176 1.00 98.06 252 CYS A O 1
ATOM 1885 N N . GLY A 1 253 ? 14.469 -12.738 12.124 1.00 97.00 253 GLY A N 1
ATOM 1886 C CA . GLY A 1 253 ? 15.601 -13.637 12.352 1.00 97.00 253 GLY A CA 1
ATOM 1887 C C . GLY A 1 253 ? 15.146 -15.081 12.557 1.00 97.00 253 GLY A C 1
ATOM 1888 O O . GLY A 1 253 ? 15.497 -15.695 13.566 1.00 97.00 253 GLY A O 1
ATOM 1889 N N . CYS A 1 254 ? 14.308 -15.588 11.652 1.00 96.62 254 CYS A N 1
ATOM 1890 C CA . CYS A 1 254 ? 13.783 -16.943 11.710 1.00 96.62 254 CYS A CA 1
ATOM 1891 C C . CYS A 1 254 ? 14.686 -17.955 11.006 1.00 96.62 254 CYS A C 1
ATOM 1893 O O . CYS A 1 254 ? 15.152 -17.730 9.894 1.00 96.62 254 CYS A O 1
ATOM 1895 N N . SER A 1 255 ? 14.850 -19.115 11.635 1.00 93.25 255 SER A N 1
ATOM 1896 C CA . SER A 1 255 ? 15.442 -20.314 11.048 1.00 93.25 255 SER A CA 1
ATOM 1897 C C . SER A 1 255 ? 14.647 -21.525 11.525 1.00 93.25 255 SER A C 1
ATOM 1899 O O . SER A 1 255 ? 14.382 -21.647 12.721 1.00 93.25 255 SER A O 1
ATOM 1901 N N . GLU A 1 256 ? 14.232 -22.397 10.602 1.00 87.75 256 GLU A N 1
ATOM 1902 C CA . GLU A 1 256 ? 13.480 -23.629 10.913 1.00 87.75 256 GLU A CA 1
ATOM 1903 C C . GLU A 1 256 ? 12.236 -23.383 11.800 1.00 87.75 256 GLU A C 1
ATOM 1905 O O . GLU A 1 256 ? 12.010 -24.064 12.800 1.00 87.75 256 GLU A O 1
ATOM 1910 N N . GLY A 1 257 ? 11.453 -22.343 11.479 1.00 83.81 257 GLY A N 1
ATOM 1911 C CA . GLY A 1 257 ? 10.235 -21.971 12.222 1.00 83.81 257 GLY A CA 1
ATOM 1912 C C . GLY A 1 257 ? 10.479 -21.307 13.586 1.00 83.81 257 GLY A C 1
ATOM 1913 O O . GLY A 1 257 ? 9.534 -20.947 14.284 1.00 83.81 257 GLY A O 1
ATOM 1914 N N . ARG A 1 258 ? 11.739 -21.105 13.994 1.00 93.12 258 ARG A N 1
ATOM 1915 C CA . ARG A 1 258 ? 12.094 -20.416 15.245 1.00 93.12 258 ARG A CA 1
ATOM 1916 C C . ARG A 1 258 ? 12.661 -19.044 14.948 1.00 93.12 258 ARG A C 1
ATOM 1918 O O . ARG A 1 258 ? 13.638 -18.942 14.216 1.00 93.12 258 ARG A O 1
ATOM 1925 N N . CYS A 1 259 ? 12.090 -18.010 15.551 1.00 97.06 259 CYS A N 1
ATOM 1926 C CA . CYS A 1 259 ? 12.486 -16.623 15.318 1.00 97.06 259 CYS A CA 1
ATOM 1927 C C . CYS A 1 259 ? 13.172 -16.025 16.539 1.00 97.06 259 CYS A C 1
ATOM 1929 O O . CYS A 1 259 ? 12.747 -16.259 17.670 1.00 97.06 259 CYS A O 1
ATOM 1931 N N . ALA A 1 260 ? 14.216 -15.232 16.301 1.00 97.31 260 ALA A N 1
ATOM 1932 C CA . ALA A 1 260 ? 14.908 -14.494 17.352 1.00 97.31 260 ALA A CA 1
ATOM 1933 C C . ALA A 1 260 ? 14.002 -13.440 18.011 1.00 97.31 260 ALA A C 1
ATOM 1935 O O . ALA A 1 260 ? 14.168 -13.134 19.190 1.00 97.31 260 ALA A O 1
ATOM 1936 N N . CYS A 1 261 ? 13.050 -12.888 17.257 1.00 96.50 261 CYS A N 1
ATOM 1937 C CA . CYS A 1 261 ? 12.059 -11.948 17.756 1.00 96.50 261 CYS A CA 1
ATOM 1938 C C . CYS A 1 261 ? 10.757 -12.035 16.945 1.00 96.50 261 CYS A C 1
ATOM 1940 O O . CYS A 1 261 ? 10.787 -12.351 15.760 1.00 96.50 261 CYS A O 1
ATOM 1942 N N . GLN A 1 262 ? 9.621 -11.768 17.595 1.00 96.69 262 GLN A N 1
ATOM 1943 C CA . GLN A 1 262 ? 8.267 -11.906 17.031 1.00 96.69 262 GLN A CA 1
ATOM 1944 C C . GLN A 1 262 ? 7.427 -10.624 17.174 1.00 96.69 262 GLN A C 1
ATOM 1946 O O . GLN A 1 262 ? 6.212 -10.641 17.006 1.00 96.69 262 GLN A O 1
ATOM 1951 N N . GLU A 1 263 ? 8.065 -9.506 17.523 1.00 95.88 263 GLU A N 1
ATOM 1952 C CA . GLU A 1 263 ? 7.395 -8.251 17.866 1.00 95.88 263 GLU A CA 1
ATOM 1953 C C . GLU A 1 263 ? 7.738 -7.121 16.889 1.00 95.88 263 GLU A C 1
ATOM 1955 O O . GLU A 1 263 ? 8.821 -7.074 16.300 1.00 95.88 263 GLU A O 1
ATOM 1960 N N . ALA A 1 264 ? 6.862 -6.117 16.800 1.00 96.50 264 ALA A N 1
ATOM 1961 C CA . ALA A 1 264 ? 7.128 -4.915 16.011 1.00 96.50 264 ALA A CA 1
ATOM 1962 C C . ALA A 1 264 ? 8.411 -4.177 16.454 1.00 96.50 264 ALA A C 1
ATOM 1964 O O . ALA A 1 264 ? 9.086 -3.562 15.626 1.00 96.50 264 ALA A O 1
ATOM 1965 N N . SER A 1 265 ? 8.790 -4.287 17.735 1.00 95.81 265 SER A N 1
ATOM 1966 C CA . SER A 1 265 ? 9.975 -3.663 18.351 1.00 95.81 265 SER A CA 1
ATOM 1967 C C . SER A 1 265 ? 11.301 -4.022 17.664 1.00 95.81 265 SER A C 1
ATOM 1969 O O . SER A 1 265 ? 12.216 -3.198 17.625 1.00 95.81 265 SER A O 1
ATOM 1971 N N . CYS A 1 266 ? 11.399 -5.208 17.056 1.00 95.56 266 CYS A N 1
ATOM 1972 C CA . CYS A 1 266 ? 12.556 -5.644 16.267 1.00 95.56 266 CYS A CA 1
ATOM 1973 C C . CYS A 1 266 ? 12.338 -5.556 14.747 1.00 95.56 266 CYS A C 1
ATOM 1975 O O . CYS A 1 266 ? 13.211 -5.951 13.973 1.00 95.56 266 CYS A O 1
ATOM 1977 N N . GLY A 1 267 ? 11.191 -5.022 14.319 1.00 96.19 267 GLY A N 1
ATOM 1978 C CA . GLY A 1 267 ? 10.768 -4.954 12.925 1.00 96.19 267 GLY A CA 1
ATOM 1979 C C . GLY A 1 267 ? 10.102 -6.222 12.396 1.00 96.19 267 GLY A C 1
ATOM 1980 O O . GLY A 1 267 ? 9.951 -6.343 11.184 1.00 96.19 267 GLY A O 1
ATOM 1981 N N . CYS A 1 268 ? 9.708 -7.154 13.264 1.00 98.12 268 CYS A N 1
ATOM 1982 C CA . CYS A 1 268 ? 9.043 -8.381 12.847 1.00 98.12 268 CYS A CA 1
ATOM 1983 C C . CYS A 1 268 ? 7.553 -8.115 12.546 1.00 98.12 268 CYS A C 1
ATOM 1985 O O . CYS A 1 268 ? 6.838 -7.636 13.433 1.00 98.12 268 CYS A O 1
ATOM 1987 N N . PRO A 1 269 ? 7.069 -8.365 11.314 1.00 97.44 269 PRO A N 1
ATOM 1988 C CA . PRO A 1 269 ? 5.673 -8.135 10.973 1.00 97.44 269 PRO A CA 1
ATOM 1989 C C . PRO A 1 269 ? 4.753 -9.238 11.491 1.00 97.44 269 PRO A C 1
ATOM 1991 O O . PRO A 1 269 ? 5.102 -10.414 11.492 1.00 97.44 269 PRO A O 1
ATOM 1994 N N . ALA A 1 270 ? 3.550 -8.833 11.897 1.00 96.25 270 ALA A N 1
ATOM 1995 C CA . ALA A 1 270 ? 2.506 -9.725 12.394 1.00 96.25 270 ALA A CA 1
ATOM 1996 C C . ALA A 1 270 ? 1.409 -9.987 11.350 1.0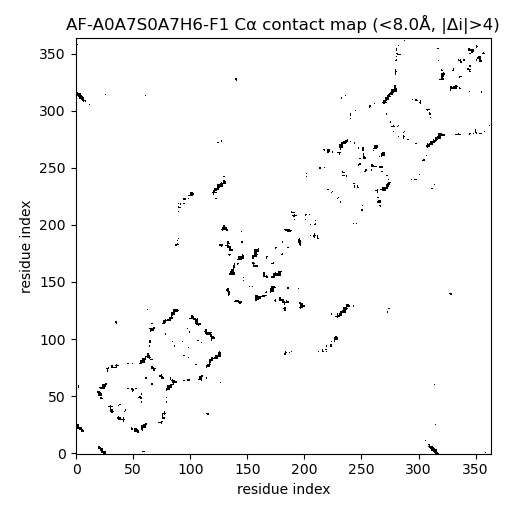0 96.25 270 ALA A C 1
ATOM 1998 O O . ALA A 1 270 ? 0.539 -10.813 11.593 1.00 96.25 270 ALA A O 1
ATOM 1999 N N . TYR A 1 271 ? 1.425 -9.303 10.204 1.00 97.00 271 TYR A N 1
ATOM 2000 C CA . TYR A 1 271 ? 0.457 -9.500 9.123 1.00 97.00 271 TYR A CA 1
ATOM 2001 C C . TYR A 1 271 ? 1.163 -9.658 7.781 1.00 97.00 271 TYR A C 1
ATOM 2003 O O . TYR A 1 271 ? 2.142 -8.960 7.512 1.00 97.00 271 TYR A O 1
ATOM 2011 N N . VAL A 1 272 ? 0.641 -10.528 6.920 1.00 97.81 272 VAL A N 1
ATOM 2012 C CA . VAL A 1 272 ? 1.061 -10.606 5.516 1.00 97.81 272 VAL A CA 1
ATOM 2013 C C . VAL A 1 272 ? 0.237 -9.610 4.704 1.00 97.81 272 VAL A C 1
ATOM 2015 O O . VAL A 1 272 ? -0.973 -9.765 4.583 1.00 97.81 272 VAL A O 1
ATOM 2018 N N . GLY A 1 273 ? 0.873 -8.569 4.179 1.00 96.00 273 GLY A N 1
ATOM 2019 C CA . GLY A 1 273 ? 0.238 -7.607 3.279 1.00 96.00 273 GLY A CA 1
ATOM 2020 C C . GLY A 1 273 ? 0.346 -8.055 1.824 1.00 96.00 273 GLY A C 1
ATOM 2021 O O . GLY A 1 273 ? 1.423 -8.481 1.414 1.00 96.00 273 GLY A O 1
ATOM 2022 N N . PHE A 1 274 ? -0.728 -7.957 1.041 1.00 95.44 274 PHE A N 1
ATOM 2023 C CA . PHE A 1 274 ? -0.665 -8.182 -0.406 1.00 95.44 274 PHE A CA 1
ATOM 2024 C C . PHE A 1 274 ? -1.787 -7.470 -1.171 1.00 95.44 274 PHE A C 1
ATOM 2026 O O . PHE A 1 274 ? -2.813 -7.101 -0.605 1.00 95.44 274 PHE A O 1
ATOM 2033 N N . HIS A 1 275 ? -1.601 -7.293 -2.475 1.00 92.62 275 HIS A N 1
ATOM 2034 C CA . HIS A 1 275 ? -2.629 -6.819 -3.398 1.00 92.62 275 HIS A CA 1
ATOM 2035 C C . HIS A 1 275 ? -3.233 -7.990 -4.165 1.00 92.62 275 HIS A C 1
ATOM 2037 O O . HIS A 1 275 ? -2.558 -8.973 -4.478 1.00 92.62 275 HIS A O 1
ATOM 2043 N N . PHE A 1 276 ? -4.507 -7.881 -4.516 1.00 91.00 276 PHE A N 1
ATOM 2044 C CA . PHE A 1 276 ? -5.176 -8.815 -5.401 1.00 91.00 276 PHE A CA 1
ATOM 2045 C C . PHE A 1 276 ? -5.950 -8.067 -6.478 1.00 91.00 276 PHE A C 1
ATOM 2047 O O . PHE A 1 276 ? -6.855 -7.275 -6.206 1.00 91.00 276 PHE A O 1
ATOM 2054 N N . TYR A 1 277 ? -5.637 -8.387 -7.726 1.00 87.31 277 TYR A N 1
ATOM 2055 C CA . TYR A 1 277 ? -6.401 -7.902 -8.855 1.00 87.31 277 TYR A CA 1
ATOM 2056 C C . TYR A 1 277 ? -6.825 -9.055 -9.745 1.00 87.31 277 TYR A C 1
ATOM 2058 O O . TYR A 1 277 ? -6.022 -9.936 -10.048 1.00 87.31 277 TYR A O 1
ATOM 2066 N N . GLY A 1 278 ? -8.073 -9.006 -10.201 1.00 88.50 278 GLY A N 1
ATOM 2067 C CA . GLY A 1 278 ? -8.459 -9.725 -11.405 1.00 88.50 278 GLY A CA 1
ATOM 2068 C C . GLY A 1 278 ? -8.050 -8.971 -12.671 1.00 88.50 278 GLY A C 1
ATOM 2069 O O . GLY A 1 278 ? -7.666 -7.800 -12.607 1.00 88.50 278 GLY A O 1
ATOM 2070 N N . TYR A 1 279 ? -8.185 -9.608 -13.832 1.00 88.75 279 TYR A N 1
ATOM 2071 C CA . TYR A 1 279 ? -7.841 -9.009 -15.124 1.00 88.75 279 TYR A CA 1
ATOM 2072 C C . TYR A 1 279 ? -9.043 -8.935 -16.063 1.00 88.75 279 TYR A C 1
ATOM 2074 O O . TYR A 1 279 ? -9.822 -9.882 -16.188 1.00 88.75 279 TYR A O 1
ATOM 2082 N N . ASP A 1 280 ? -9.160 -7.805 -16.767 1.00 87.06 280 ASP A N 1
ATOM 2083 C CA . ASP A 1 280 ? -10.026 -7.645 -17.941 1.00 87.06 280 ASP A CA 1
ATOM 2084 C C . ASP A 1 280 ? -11.493 -8.045 -17.700 1.00 87.06 280 ASP A C 1
ATOM 2086 O O . ASP A 1 280 ? -12.175 -8.573 -18.578 1.00 87.06 280 ASP A O 1
ATOM 2090 N N . CYS A 1 281 ? -11.975 -7.849 -16.470 1.00 85.25 281 CYS A N 1
ATOM 2091 C CA . CYS A 1 281 ? -13.347 -8.159 -16.069 1.00 85.25 281 CYS A CA 1
ATOM 2092 C C . CYS A 1 281 ? -13.745 -9.628 -16.320 1.00 85.25 281 CYS A C 1
ATOM 2094 O O . CYS A 1 281 ? -14.907 -9.931 -16.614 1.00 85.25 281 CYS A O 1
ATOM 2096 N N . GLN A 1 282 ? -12.775 -10.542 -16.199 1.00 87.50 282 GLN A N 1
ATOM 2097 C CA . GLN A 1 282 ? -12.919 -11.981 -16.440 1.00 87.50 282 GLN A CA 1
ATOM 2098 C C . GLN A 1 282 ? -12.333 -12.821 -15.287 1.00 87.50 282 GLN A C 1
ATOM 2100 O O . GLN A 1 282 ? -11.462 -13.661 -15.524 1.00 87.50 282 GLN A O 1
ATOM 2105 N N . PRO A 1 283 ? -12.823 -12.665 -14.041 1.00 82.75 283 PRO A N 1
ATOM 2106 C CA . PRO A 1 283 ? -12.190 -13.298 -12.883 1.00 82.75 283 PRO A CA 1
ATOM 2107 C C . PRO A 1 283 ? -12.244 -14.833 -12.890 1.00 82.75 283 PRO A C 1
ATOM 2109 O O . PRO A 1 283 ? -11.374 -15.497 -12.326 1.00 82.75 283 PRO A O 1
ATOM 2112 N N . GLU A 1 284 ? -13.215 -15.417 -13.597 1.00 85.62 284 GLU A N 1
ATOM 2113 C CA . GLU A 1 284 ? -13.341 -16.869 -13.778 1.00 85.62 284 GLU A CA 1
ATOM 2114 C C . GLU A 1 284 ? -12.202 -17.490 -14.600 1.00 85.62 284 GLU A C 1
ATOM 2116 O O . GLU A 1 284 ? -12.058 -18.708 -14.622 1.00 85.62 284 GLU A O 1
ATOM 2121 N N . GLN A 1 285 ? -11.339 -16.694 -15.241 1.00 84.44 285 GLN A N 1
ATOM 2122 C CA . GLN A 1 285 ? -10.159 -17.213 -15.948 1.00 84.44 285 GLN A CA 1
ATOM 2123 C C . GLN A 1 285 ? -9.000 -17.586 -15.007 1.00 84.44 285 GLN A C 1
ATOM 2125 O O . GLN A 1 285 ? -7.850 -17.670 -15.434 1.00 84.44 285 GLN A O 1
ATOM 2130 N N . GLY A 1 286 ? -9.294 -17.828 -13.726 1.00 84.69 286 GLY A N 1
ATOM 2131 C CA . GLY A 1 286 ? -8.347 -18.268 -12.701 1.00 84.69 286 GLY A CA 1
ATOM 2132 C C . GLY A 1 286 ? -7.868 -17.156 -11.765 1.00 84.69 286 GLY A C 1
ATOM 2133 O O . GLY A 1 286 ? -6.858 -17.339 -11.090 1.00 84.69 286 GLY A O 1
ATOM 2134 N N . ASP A 1 287 ? -8.521 -15.985 -11.742 1.00 87.56 287 ASP A N 1
ATOM 2135 C CA . ASP A 1 287 ? -8.201 -14.943 -10.748 1.00 87.56 287 ASP A CA 1
ATOM 2136 C C . ASP A 1 287 ? -8.629 -15.400 -9.348 1.00 87.56 287 ASP A C 1
ATOM 2138 O O . ASP A 1 287 ? -7.858 -15.273 -8.401 1.00 87.56 287 ASP A O 1
ATOM 2142 N N . TYR A 1 288 ? -9.808 -16.018 -9.220 1.00 87.12 288 TYR A N 1
ATOM 2143 C CA . TYR A 1 288 ? -10.253 -16.610 -7.951 1.00 87.12 288 TYR A CA 1
ATOM 2144 C C . TYR A 1 288 ? -9.329 -17.734 -7.469 1.00 87.12 288 TYR A C 1
ATOM 2146 O O . TYR A 1 288 ? -8.967 -17.764 -6.295 1.00 87.12 288 TYR A O 1
ATOM 2154 N N . ASP A 1 289 ? -8.865 -18.600 -8.376 1.00 90.62 289 ASP A N 1
ATOM 2155 C CA . ASP A 1 289 ? -7.890 -19.644 -8.037 1.00 90.62 289 ASP A CA 1
ATOM 2156 C C . ASP A 1 289 ? -6.573 -19.036 -7.544 1.00 90.62 289 ASP A C 1
ATOM 2158 O O . ASP A 1 289 ? -5.960 -19.541 -6.607 1.00 90.62 289 ASP A O 1
ATOM 2162 N N . THR A 1 290 ? -6.149 -17.922 -8.147 1.00 90.19 290 THR A N 1
ATOM 2163 C CA . THR A 1 290 ? -4.944 -17.192 -7.739 1.00 90.19 290 THR A CA 1
ATOM 2164 C C . THR A 1 290 ? -5.119 -16.577 -6.351 1.00 90.19 290 THR A C 1
ATOM 2166 O O . THR A 1 290 ? -4.217 -16.691 -5.520 1.00 90.19 290 THR A O 1
ATOM 2169 N N . LEU A 1 291 ? -6.277 -15.973 -6.058 1.00 90.88 291 LEU A N 1
ATOM 2170 C CA . LEU A 1 291 ? -6.593 -15.490 -4.713 1.00 90.88 291 LEU A CA 1
ATOM 2171 C C . LEU A 1 291 ? -6.547 -16.635 -3.696 1.00 90.88 291 LEU A C 1
ATOM 2173 O O . LEU A 1 291 ? -5.868 -16.509 -2.680 1.00 90.88 291 LEU A O 1
ATOM 2177 N N . GLN A 1 292 ? -7.199 -17.764 -3.989 1.00 90.69 292 GLN A N 1
ATOM 2178 C CA . GLN A 1 292 ? -7.204 -18.923 -3.097 1.00 90.69 292 GLN A CA 1
ATOM 2179 C C . GLN A 1 292 ? -5.785 -19.454 -2.855 1.00 90.69 292 GLN A C 1
ATOM 2181 O O . GLN A 1 292 ? -5.404 -19.683 -1.712 1.00 90.69 292 GLN A O 1
ATOM 2186 N N . GLN A 1 293 ? -4.959 -19.570 -3.898 1.00 93.94 293 GLN A N 1
ATOM 2187 C CA . GLN A 1 293 ? -3.561 -19.995 -3.761 1.00 93.94 293 GLN A CA 1
ATOM 2188 C C . GLN A 1 293 ? -2.743 -19.048 -2.873 1.00 93.94 293 GLN A C 1
ATOM 2190 O O . GLN A 1 293 ? -1.902 -19.509 -2.094 1.00 93.94 293 GLN A O 1
ATOM 2195 N N . ARG A 1 294 ? -2.987 -17.733 -2.963 1.00 93.81 294 ARG A N 1
ATOM 2196 C CA . ARG A 1 294 ? -2.351 -16.732 -2.094 1.00 93.81 294 ARG A CA 1
ATOM 2197 C C . ARG A 1 294 ? -2.827 -16.856 -0.652 1.00 93.81 294 ARG A C 1
ATOM 2199 O O . ARG A 1 294 ? -1.990 -16.857 0.247 1.00 93.81 294 ARG A O 1
ATOM 2206 N N . LEU A 1 295 ? -4.128 -17.033 -0.425 1.00 93.31 295 LEU A N 1
ATOM 2207 C CA . LEU A 1 295 ? -4.686 -17.279 0.909 1.00 93.31 295 LEU A CA 1
ATOM 2208 C C . LEU A 1 295 ? -4.119 -18.565 1.528 1.00 93.31 295 LEU A C 1
ATOM 2210 O O . LEU A 1 295 ? -3.699 -18.549 2.683 1.00 93.31 295 LEU A O 1
ATOM 2214 N N . ASP A 1 296 ? -3.999 -19.643 0.752 1.00 95.00 296 ASP A N 1
ATOM 2215 C CA . ASP A 1 296 ? -3.376 -20.894 1.196 1.00 95.00 296 ASP A CA 1
ATOM 2216 C C . ASP A 1 296 ? -1.888 -20.701 1.528 1.00 95.00 296 ASP A C 1
ATOM 2218 O O . ASP A 1 296 ? -1.360 -21.310 2.460 1.00 95.00 296 ASP A O 1
ATOM 2222 N N . ALA A 1 297 ? -1.180 -19.856 0.773 1.00 96.38 297 ALA A N 1
ATOM 2223 C CA . ALA A 1 297 ? 0.209 -19.516 1.066 1.00 96.38 297 ALA A CA 1
ATOM 2224 C C . ALA A 1 297 ? 0.339 -18.713 2.367 1.00 96.38 297 ALA A C 1
ATOM 2226 O O . ALA A 1 297 ? 1.246 -18.993 3.151 1.00 96.38 297 ALA A O 1
ATOM 2227 N N . VAL A 1 298 ? -0.577 -17.777 2.633 1.00 96.19 298 VAL A N 1
ATOM 2228 C CA . VAL A 1 298 ? -0.629 -17.065 3.918 1.00 96.19 298 VAL A CA 1
ATOM 2229 C C . VAL A 1 298 ? -0.945 -18.023 5.064 1.00 96.19 298 VAL A C 1
ATOM 2231 O O . VAL A 1 298 ? -0.261 -17.974 6.082 1.00 96.19 298 VAL A O 1
ATOM 2234 N N . ALA A 1 299 ? -1.905 -18.934 4.895 1.00 94.75 299 ALA A N 1
ATOM 2235 C CA . ALA A 1 299 ? -2.213 -19.949 5.901 1.00 94.75 299 ALA A CA 1
ATOM 2236 C C . ALA A 1 299 ? -0.972 -20.787 6.256 1.00 94.75 299 ALA A C 1
ATOM 2238 O O . ALA A 1 299 ? -0.643 -20.921 7.431 1.00 94.75 299 ALA A O 1
ATOM 2239 N N . ARG A 1 300 ? -0.200 -21.234 5.255 1.00 96.44 300 ARG A N 1
ATOM 2240 C CA . ARG A 1 300 ? 1.083 -21.924 5.489 1.00 96.44 300 ARG A CA 1
ATOM 2241 C C . ARG A 1 300 ? 2.106 -21.055 6.228 1.00 96.44 300 ARG A C 1
ATOM 2243 O O . ARG A 1 300 ? 2.821 -21.553 7.088 1.00 96.44 300 ARG A O 1
ATOM 2250 N N . ILE A 1 301 ? 2.189 -19.756 5.924 1.00 96.44 301 ILE A N 1
ATOM 2251 C CA . ILE A 1 301 ? 3.046 -18.821 6.680 1.00 96.44 301 ILE A CA 1
ATOM 2252 C C . ILE A 1 301 ? 2.601 -18.756 8.146 1.00 96.44 301 ILE A C 1
ATOM 2254 O O . ILE A 1 301 ? 3.453 -18.766 9.026 1.00 96.44 301 ILE A O 1
ATOM 2258 N N . MET A 1 302 ? 1.299 -18.707 8.427 1.00 95.25 302 MET A N 1
ATOM 2259 C CA . MET A 1 302 ? 0.778 -18.680 9.800 1.00 95.25 302 MET A CA 1
ATOM 2260 C C . MET A 1 302 ? 1.037 -19.993 10.550 1.00 95.25 302 MET A C 1
ATOM 2262 O O . MET A 1 302 ? 1.333 -19.962 11.742 1.00 95.25 302 MET A O 1
ATOM 2266 N N . GLU A 1 303 ? 0.969 -21.136 9.865 1.00 95.06 303 GLU A N 1
ATOM 2267 C CA . GLU A 1 303 ? 1.342 -22.442 10.424 1.00 95.06 303 GLU A CA 1
ATOM 2268 C C . GLU A 1 303 ? 2.833 -22.493 10.792 1.00 95.06 303 GLU A C 1
ATOM 2270 O O . GLU A 1 303 ? 3.190 -22.909 11.896 1.00 95.06 303 GLU A O 1
ATOM 2275 N N . ASP A 1 304 ? 3.701 -22.019 9.894 1.00 95.62 304 ASP A N 1
ATOM 2276 C CA . ASP A 1 304 ? 5.153 -22.006 10.097 1.00 95.62 304 ASP A CA 1
ATOM 2277 C C . ASP A 1 304 ? 5.610 -20.937 11.106 1.00 95.62 304 ASP A C 1
ATOM 2279 O O . ASP A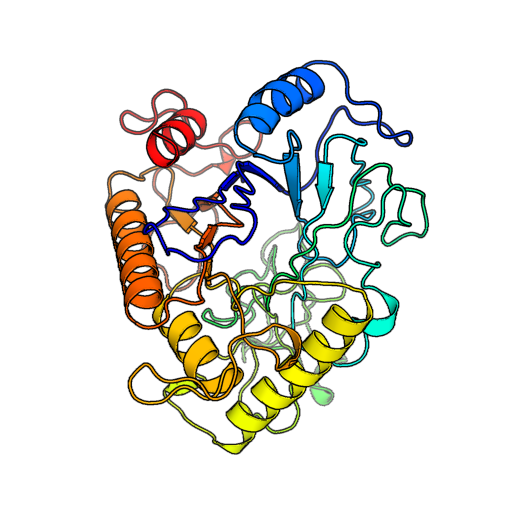 1 304 ? 6.630 -21.103 11.782 1.00 95.62 304 ASP A O 1
ATOM 2283 N N . TYR A 1 305 ? 4.856 -19.839 11.221 1.00 95.69 305 TYR A N 1
ATOM 2284 C CA . TYR A 1 305 ? 5.146 -18.686 12.072 1.00 95.69 305 TYR A CA 1
ATOM 2285 C C . TYR A 1 305 ? 3.901 -18.267 12.878 1.00 95.69 305 TYR A C 1
ATOM 2287 O O . TYR A 1 305 ? 3.262 -17.267 12.546 1.00 95.69 305 TYR A O 1
ATOM 2295 N N . PRO A 1 306 ? 3.577 -18.950 13.995 1.00 93.62 306 PRO A N 1
ATOM 2296 C CA . PRO A 1 306 ? 2.315 -18.751 14.728 1.00 93.62 306 PRO A CA 1
ATOM 2297 C C . PRO A 1 306 ? 2.084 -17.360 15.341 1.00 93.62 306 PRO A C 1
ATOM 2299 O O . PRO A 1 306 ? 0.998 -17.078 15.843 1.00 93.62 306 PRO A O 1
ATOM 2302 N N . PHE A 1 307 ? 3.098 -16.489 15.353 1.00 93.81 307 PHE A N 1
ATOM 2303 C CA . PHE A 1 307 ? 2.939 -15.088 15.756 1.00 93.81 307 PHE A CA 1
ATOM 2304 C C . PHE A 1 307 ? 2.321 -14.218 14.648 1.00 93.81 307 PHE A C 1
ATOM 2306 O O . PHE A 1 307 ? 1.849 -13.116 14.935 1.00 93.81 307 PHE A O 1
ATOM 2313 N N . VAL A 1 308 ? 2.322 -14.691 13.395 1.00 95.44 308 VAL A N 1
ATOM 2314 C CA . VAL A 1 308 ? 1.636 -14.048 12.272 1.00 95.44 308 VAL A CA 1
ATOM 2315 C C . VAL A 1 308 ? 0.131 -14.242 12.452 1.00 95.44 308 VAL A C 1
ATOM 2317 O O . VAL A 1 308 ? -0.368 -15.357 12.564 1.00 95.44 308 VAL A O 1
ATOM 2320 N N . LYS A 1 309 ? -0.595 -13.128 12.493 1.00 93.06 309 LYS A N 1
ATOM 2321 C CA . LYS A 1 309 ? -2.008 -13.036 12.873 1.00 93.06 309 LYS A CA 1
ATOM 2322 C C . LYS A 1 309 ? -2.977 -13.174 11.702 1.00 93.06 309 LYS A C 1
ATOM 2324 O O . LYS A 1 309 ? -4.155 -13.426 11.928 1.00 93.06 309 LYS A O 1
ATOM 2329 N N . GLY A 1 310 ? -2.521 -12.975 10.468 1.00 92.56 310 GLY A N 1
ATOM 2330 C CA . GLY A 1 310 ? -3.388 -13.043 9.294 1.00 92.56 310 GLY A CA 1
ATOM 2331 C C . GLY A 1 310 ? -2.852 -12.282 8.092 1.00 92.56 310 GLY A C 1
ATOM 2332 O O . GLY A 1 310 ? -1.671 -11.923 8.038 1.00 92.56 310 GLY A O 1
ATOM 2333 N N . ALA A 1 311 ? -3.752 -12.010 7.149 1.00 93.88 311 ALA A N 1
ATOM 2334 C CA . ALA A 1 311 ? -3.468 -11.219 5.964 1.00 93.88 311 ALA A CA 1
ATOM 2335 C C . ALA A 1 311 ? -4.113 -9.831 6.027 1.00 93.88 311 ALA A C 1
ATOM 2337 O O . ALA A 1 311 ? -5.137 -9.644 6.678 1.00 93.88 311 ALA A O 1
ATOM 2338 N N . ILE A 1 312 ? -3.541 -8.878 5.295 1.00 93.81 312 ILE A N 1
ATOM 2339 C CA . ILE A 1 312 ? -4.145 -7.591 4.945 1.00 93.81 312 ILE A CA 1
ATOM 2340 C C . ILE A 1 312 ? -4.124 -7.500 3.418 1.00 93.81 312 ILE A C 1
ATOM 2342 O O . ILE A 1 312 ? -3.053 -7.336 2.836 1.00 93.81 312 ILE A O 1
ATOM 2346 N N . ILE A 1 313 ? -5.292 -7.601 2.772 1.00 92.44 313 ILE A N 1
ATOM 2347 C CA . ILE A 1 313 ? -5.417 -7.424 1.319 1.00 92.44 313 ILE A CA 1
ATOM 2348 C C . ILE A 1 313 ? -5.811 -5.977 1.048 1.00 92.44 313 ILE A C 1
ATOM 2350 O O . ILE A 1 313 ? -6.996 -5.632 1.002 1.00 92.44 313 ILE A O 1
ATOM 2354 N N . ASN A 1 314 ? -4.822 -5.089 0.966 1.00 87.31 314 ASN A N 1
ATOM 2355 C CA . ASN A 1 314 ? -5.090 -3.650 0.954 1.00 87.31 314 ASN A CA 1
ATOM 2356 C C . ASN A 1 314 ? -5.561 -3.087 -0.379 1.00 87.31 314 ASN A C 1
ATOM 2358 O O . ASN A 1 314 ? -6.177 -2.021 -0.399 1.00 87.31 314 ASN A O 1
ATOM 2362 N N . GLU A 1 315 ? -5.389 -3.853 -1.448 1.00 86.69 315 GLU A N 1
ATOM 2363 C CA . GLU A 1 315 ? -6.043 -3.602 -2.719 1.00 86.69 315 GLU A CA 1
ATOM 2364 C C . GLU A 1 315 ? -6.744 -4.857 -3.211 1.00 86.69 315 GLU A C 1
ATOM 2366 O O . GLU A 1 315 ? -6.116 -5.890 -3.419 1.00 86.69 315 GLU A O 1
ATOM 2371 N N . VAL A 1 316 ? -8.052 -4.741 -3.425 1.00 86.12 316 VAL A N 1
ATOM 2372 C CA . VAL A 1 316 ? -8.867 -5.695 -4.172 1.00 86.12 316 VAL A CA 1
ATOM 2373 C C . VAL A 1 316 ? -9.536 -4.957 -5.322 1.00 86.12 316 VAL A C 1
ATOM 2375 O O . VAL A 1 316 ? -10.298 -3.998 -5.125 1.00 86.12 316 VAL A O 1
ATOM 2378 N N . GLY A 1 317 ? -9.257 -5.394 -6.546 1.00 85.06 317 GLY A N 1
ATOM 2379 C CA . GLY A 1 317 ? -9.779 -4.731 -7.732 1.00 85.06 317 GLY A CA 1
ATOM 2380 C C . GLY A 1 317 ? -9.718 -5.563 -9.002 1.00 85.06 317 GLY A C 1
ATOM 2381 O O . GLY A 1 317 ? -9.481 -6.765 -8.985 1.00 85.06 317 GLY A O 1
ATOM 2382 N N . MET A 1 318 ? -9.958 -4.887 -10.118 1.00 85.94 318 MET A N 1
ATOM 2383 C CA . MET A 1 318 ? -9.806 -5.442 -11.454 1.00 85.94 318 MET A CA 1
ATOM 2384 C C . MET A 1 318 ? -8.910 -4.498 -12.245 1.00 85.94 318 MET A C 1
ATOM 2386 O O . MET A 1 318 ? -9.179 -3.296 -12.298 1.00 85.94 318 MET A O 1
ATOM 2390 N N . LEU A 1 319 ? -7.864 -5.035 -12.857 1.00 86.69 319 LEU A N 1
ATOM 2391 C CA . LEU A 1 319 ? -7.010 -4.295 -13.766 1.00 86.69 319 LEU A CA 1
ATOM 2392 C C . LEU A 1 319 ? -7.631 -4.268 -15.161 1.00 86.69 319 LEU A C 1
ATOM 2394 O O . LEU A 1 319 ? -8.094 -5.279 -15.692 1.00 86.69 319 LEU A O 1
ATOM 2398 N N . ASN A 1 320 ? -7.608 -3.088 -15.773 1.00 84.81 320 ASN A N 1
ATOM 2399 C CA . ASN A 1 320 ? -8.116 -2.855 -17.119 1.00 84.81 320 ASN A CA 1
ATOM 2400 C C . ASN A 1 320 ? -7.066 -3.223 -18.186 1.00 84.81 320 ASN A C 1
ATOM 2402 O O . ASN A 1 320 ? -6.605 -2.368 -18.940 1.00 84.81 320 ASN A O 1
ATOM 2406 N N . CYS A 1 321 ? -6.626 -4.477 -18.204 1.00 85.31 321 CYS A N 1
ATOM 2407 C CA . CYS A 1 321 ? -5.630 -4.980 -19.148 1.00 85.31 321 CYS A CA 1
ATOM 2408 C C . CYS A 1 321 ? -5.716 -6.497 -19.298 1.00 85.31 321 CYS A C 1
ATOM 2410 O O . CYS A 1 321 ? -6.221 -7.190 -18.416 1.00 85.31 321 CYS A O 1
ATOM 2412 N N . ALA A 1 322 ? -5.193 -7.007 -20.414 1.00 84.38 322 ALA A N 1
ATOM 2413 C CA . ALA A 1 322 ? -5.108 -8.437 -20.665 1.00 84.38 322 ALA A CA 1
ATOM 2414 C C . ALA A 1 322 ? -4.203 -9.147 -19.644 1.00 84.38 322 ALA A C 1
ATOM 2416 O O . ALA A 1 322 ? -3.189 -8.613 -19.192 1.00 84.38 322 ALA A O 1
ATOM 2417 N N . ARG A 1 323 ? -4.544 -10.399 -19.327 1.00 81.50 323 ARG A N 1
ATOM 2418 C CA . ARG A 1 323 ? -3.709 -11.272 -18.496 1.00 81.50 323 ARG A CA 1
ATOM 2419 C C . ARG A 1 323 ? -2.393 -11.618 -19.203 1.00 81.50 323 ARG A C 1
ATOM 2421 O O . ARG A 1 323 ? -2.350 -11.762 -20.423 1.00 81.50 323 ARG A O 1
ATOM 2428 N N . GLY A 1 324 ? -1.334 -11.838 -18.421 1.00 72.38 324 GLY A N 1
ATOM 2429 C CA . GLY A 1 324 ? -0.084 -12.443 -18.902 1.00 72.38 324 GLY A CA 1
ATOM 2430 C C . GLY A 1 324 ? 0.798 -11.503 -19.723 1.00 72.38 324 GLY A C 1
ATOM 2431 O O . GLY A 1 324 ? 1.846 -11.908 -20.220 1.00 72.38 324 GLY A O 1
ATOM 2432 N N . THR A 1 325 ? 0.409 -10.238 -19.854 1.00 64.94 325 THR A N 1
ATOM 2433 C CA . THR A 1 325 ? 1.319 -9.193 -20.305 1.00 64.94 325 THR A CA 1
ATOM 2434 C C . THR A 1 325 ? 2.283 -8.881 -19.170 1.00 64.94 325 THR A C 1
ATOM 2436 O O . THR A 1 325 ? 1.835 -8.661 -18.049 1.00 64.94 325 THR A O 1
ATOM 2439 N N . ALA A 1 326 ? 3.585 -8.786 -19.458 1.00 58.06 326 ALA A N 1
ATOM 2440 C CA . ALA A 1 326 ? 4.599 -8.430 -18.457 1.00 58.06 326 ALA A CA 1
ATOM 2441 C C . ALA A 1 326 ? 4.294 -7.107 -17.725 1.00 58.06 326 ALA A C 1
ATOM 2443 O O . ALA A 1 326 ? 4.893 -6.819 -16.695 1.00 58.06 326 ALA A O 1
ATOM 2444 N N . ARG A 1 327 ? 3.419 -6.266 -18.300 1.00 69.81 327 ARG A N 1
ATOM 2445 C CA . ARG A 1 327 ? 2.995 -4.969 -17.772 1.00 69.81 327 ARG A CA 1
ATOM 2446 C C . ARG A 1 327 ? 1.552 -4.697 -18.186 1.00 69.81 327 ARG A C 1
ATOM 2448 O O . ARG A 1 327 ? 1.206 -4.924 -19.344 1.00 69.81 327 ARG A O 1
ATOM 2455 N N . CYS A 1 328 ? 0.740 -4.179 -17.267 1.00 75.62 328 CYS A N 1
ATOM 2456 C CA . CYS A 1 328 ? -0.657 -3.841 -17.527 1.00 75.62 328 CYS A CA 1
ATOM 2457 C C . CYS A 1 328 ? -0.757 -2.669 -18.516 1.00 75.62 328 CYS A C 1
ATOM 2459 O O . CYS A 1 328 ? -0.520 -1.519 -18.150 1.00 75.62 328 CYS A O 1
ATOM 2461 N N . VAL A 1 329 ? -1.081 -2.959 -19.778 1.00 76.94 329 VAL A N 1
ATOM 2462 C CA . VAL A 1 329 ? -1.380 -1.932 -20.788 1.00 76.94 329 VAL A CA 1
ATOM 2463 C C . VAL A 1 329 ? -2.881 -1.635 -20.734 1.00 76.94 329 VAL A C 1
ATOM 2465 O O . VAL A 1 329 ? -3.660 -2.556 -21.000 1.00 76.94 329 VAL A O 1
ATOM 2468 N N . PRO A 1 330 ? -3.308 -0.400 -20.412 1.00 78.38 330 PRO A N 1
ATOM 2469 C CA . PRO A 1 330 ? -4.726 -0.055 -20.340 1.00 78.38 330 PRO A CA 1
ATOM 2470 C C . PRO A 1 330 ? -5.497 -0.439 -21.610 1.00 78.38 330 PRO A C 1
ATOM 2472 O O . PRO A 1 330 ? -4.978 -0.285 -22.715 1.00 78.38 330 PRO A O 1
ATOM 2475 N N . ASP A 1 331 ? -6.723 -0.940 -21.446 1.00 81.38 331 ASP A N 1
ATOM 2476 C CA . ASP A 1 331 ? -7.644 -1.344 -22.524 1.00 81.38 331 ASP A CA 1
ATOM 2477 C C . ASP A 1 331 ? -7.115 -2.438 -23.475 1.00 81.38 331 ASP A C 1
ATOM 2479 O O . ASP A 1 331 ? -7.673 -2.662 -24.547 1.00 81.38 331 ASP A O 1
ATOM 2483 N N . SER A 1 332 ? -6.052 -3.156 -23.103 1.00 84.81 332 SER A N 1
ATOM 2484 C CA . SER A 1 332 ? -5.486 -4.237 -23.932 1.00 84.81 332 SER A CA 1
ATOM 2485 C C . SER A 1 332 ? -6.299 -5.537 -23.921 1.00 84.81 332 SER A C 1
ATOM 2487 O O . SER A 1 332 ? -5.979 -6.470 -24.659 1.00 84.81 332 SER A O 1
ATOM 2489 N N . GLY A 1 333 ? -7.315 -5.617 -23.064 1.00 85.38 333 GLY A N 1
ATOM 2490 C CA . GLY A 1 333 ? -8.160 -6.788 -22.889 1.00 85.38 333 GLY A CA 1
ATOM 2491 C C . GLY A 1 333 ? -9.388 -6.835 -23.809 1.00 85.38 333 GLY A C 1
ATOM 2492 O O . GLY A 1 333 ? -9.609 -5.983 -24.667 1.00 85.38 333 GLY A O 1
ATOM 2493 N N . ARG A 1 334 ? -10.198 -7.879 -23.638 1.00 88.25 334 ARG A N 1
ATOM 2494 C CA . ARG A 1 334 ? -11.460 -8.142 -24.336 1.00 88.25 334 ARG A CA 1
ATOM 2495 C C . ARG A 1 334 ? -12.603 -7.240 -23.867 1.00 88.25 334 ARG A C 1
ATOM 2497 O O . ARG A 1 334 ? -13.503 -6.970 -24.664 1.00 88.25 334 ARG A O 1
ATOM 2504 N N . TYR A 1 335 ? -12.601 -6.810 -22.608 1.00 87.25 335 TYR A N 1
ATOM 2505 C CA . TYR A 1 335 ? -13.654 -5.997 -21.999 1.00 87.25 335 TYR A CA 1
ATOM 2506 C C . TYR A 1 335 ? -13.072 -4.687 -21.444 1.00 87.25 335 TYR A C 1
ATOM 2508 O O . TYR A 1 335 ? -13.083 -4.476 -20.229 1.00 87.25 335 TYR A O 1
ATOM 2516 N N . PRO A 1 336 ? -12.579 -3.789 -22.323 1.00 85.00 336 PRO A N 1
ATOM 2517 C CA . PRO A 1 336 ? -11.934 -2.548 -21.909 1.00 85.00 336 PRO A CA 1
ATOM 2518 C C . PRO A 1 336 ? -12.884 -1.678 -21.082 1.00 85.00 336 PRO A C 1
ATOM 2520 O O . PRO A 1 336 ? -14.013 -1.379 -21.489 1.00 85.00 336 PRO A O 1
ATOM 2523 N N . ALA A 1 337 ? -12.415 -1.254 -19.914 1.00 83.94 337 ALA A N 1
ATOM 2524 C CA . ALA A 1 337 ? -13.215 -0.504 -18.958 1.00 83.94 337 ALA A CA 1
ATOM 2525 C C . ALA A 1 337 ? -13.440 0.953 -19.393 1.00 83.94 337 ALA A C 1
ATOM 2527 O O . ALA A 1 337 ? -14.434 1.559 -18.983 1.00 83.94 337 ALA A O 1
ATOM 2528 N N . SER A 1 338 ? -12.580 1.513 -20.258 1.00 82.56 338 SER A N 1
ATOM 2529 C CA . SER A 1 338 ? -12.691 2.904 -20.733 1.00 82.56 338 SER A CA 1
ATOM 2530 C C . SER A 1 338 ? -13.986 3.202 -21.490 1.00 82.56 338 SER A C 1
ATOM 2532 O O . SER A 1 338 ? -14.424 4.350 -21.540 1.00 82.56 338 SER A O 1
ATOM 2534 N N . GLY A 1 339 ? -14.642 2.169 -22.029 1.00 79.69 339 GLY A N 1
ATOM 2535 C CA . GLY A 1 339 ? -15.946 2.282 -22.681 1.00 79.69 339 GLY A CA 1
ATOM 2536 C C . GLY A 1 339 ? -17.130 2.450 -21.722 1.00 79.69 339 GLY A C 1
ATOM 2537 O O . GLY A 1 339 ? -18.263 2.585 -22.186 1.00 79.69 339 GLY A O 1
ATOM 2538 N N . THR A 1 340 ? -16.911 2.427 -20.404 1.00 80.94 340 THR A N 1
ATOM 2539 C CA . THR A 1 340 ? -17.981 2.473 -19.398 1.00 80.94 340 THR A CA 1
ATOM 2540 C C . THR A 1 340 ? -17.913 3.732 -18.522 1.00 80.94 340 THR A C 1
ATOM 2542 O O . THR A 1 340 ? -16.829 4.271 -18.274 1.00 80.94 340 THR A O 1
ATOM 2545 N N . PRO A 1 341 ? -19.058 4.213 -17.998 1.00 79.69 341 PRO A N 1
ATOM 2546 C CA . PRO A 1 341 ? -19.065 5.306 -17.033 1.00 79.69 341 PRO A CA 1
ATOM 2547 C C . PRO A 1 341 ? -18.198 4.985 -15.810 1.00 79.69 341 PRO A C 1
ATOM 2549 O O . PRO A 1 341 ? -18.405 3.975 -15.139 1.00 79.69 341 PRO A O 1
ATOM 2552 N N . GLY A 1 342 ? -17.235 5.861 -15.517 1.00 72.88 342 GLY A N 1
ATOM 2553 C CA . GLY A 1 342 ? -16.341 5.713 -14.367 1.00 72.88 342 GLY A CA 1
ATOM 2554 C C . GLY A 1 342 ? -15.270 4.628 -14.510 1.00 72.88 342 GLY A C 1
ATOM 2555 O O . GLY A 1 342 ? -14.637 4.305 -13.510 1.00 72.88 342 GLY A O 1
ATOM 2556 N N . GLY A 1 343 ? -15.057 4.064 -15.707 1.00 76.31 343 GLY A N 1
ATOM 2557 C CA . GLY A 1 343 ? -14.020 3.047 -15.920 1.00 76.31 343 GLY A CA 1
ATOM 2558 C C . GLY A 1 343 ? -14.306 1.729 -15.194 1.00 76.31 343 GLY A C 1
ATOM 2559 O O . GLY A 1 343 ? -13.384 1.059 -14.737 1.00 76.31 343 GLY A O 1
ATOM 2560 N N . ALA A 1 344 ? -15.582 1.385 -15.021 1.00 81.50 344 ALA A N 1
ATOM 2561 C CA . ALA A 1 344 ? -16.006 0.168 -14.346 1.00 81.50 344 ALA A CA 1
ATOM 2562 C C . ALA A 1 344 ? -15.934 -1.062 -15.266 1.00 81.50 344 ALA A C 1
ATOM 2564 O O . ALA A 1 344 ? -15.894 -0.969 -16.492 1.00 81.50 344 ALA A O 1
ATOM 2565 N N . CYS A 1 345 ? -15.990 -2.255 -14.674 1.00 83.38 345 CYS A N 1
ATOM 2566 C CA . CYS A 1 345 ? -16.200 -3.454 -15.475 1.00 83.38 345 CYS A CA 1
ATOM 2567 C C . CYS A 1 345 ? -17.577 -3.426 -16.142 1.00 83.38 345 CYS A C 1
ATOM 2569 O O . CYS A 1 345 ? -18.577 -3.285 -15.423 1.00 83.38 345 CYS A O 1
ATOM 2571 N N . PRO A 1 346 ? -17.667 -3.604 -17.476 1.00 85.06 346 PRO A N 1
ATOM 2572 C CA . PRO A 1 346 ? -18.958 -3.779 -18.117 1.00 85.06 346 PRO A CA 1
ATOM 2573 C C . PRO A 1 346 ? -19.634 -5.048 -17.573 1.00 85.06 346 PRO A C 1
ATOM 2575 O O . PRO A 1 346 ? -18.944 -5.992 -17.176 1.00 85.06 346 PRO A O 1
ATOM 2578 N N . PRO A 1 347 ? -20.975 -5.110 -17.555 1.00 85.56 347 PRO A N 1
ATOM 2579 C CA . PRO A 1 347 ? -21.668 -6.351 -17.250 1.00 85.56 347 PRO A CA 1
ATOM 2580 C C . PRO A 1 347 ? -21.272 -7.449 -18.245 1.00 85.56 347 PRO A C 1
ATOM 2582 O O . PRO A 1 347 ? -21.388 -7.271 -19.459 1.00 85.56 347 PRO A O 1
ATOM 2585 N N . THR A 1 348 ? -20.829 -8.591 -17.732 1.00 85.31 348 THR A N 1
ATOM 2586 C CA . THR A 1 348 ? -20.514 -9.794 -18.519 1.00 85.31 348 THR A CA 1
ATOM 2587 C C . THR A 1 348 ? -21.284 -10.991 -17.952 1.00 85.31 348 THR A C 1
ATOM 2589 O O . THR A 1 348 ? -21.836 -10.887 -16.856 1.00 85.31 348 THR A O 1
ATOM 2592 N N . PRO A 1 349 ? -21.344 -12.145 -18.643 1.00 85.19 349 PRO A N 1
ATOM 2593 C CA . PRO A 1 349 ? -21.921 -13.356 -18.055 1.00 85.19 349 PRO A CA 1
ATOM 2594 C C . PRO A 1 349 ? -21.267 -13.764 -16.723 1.00 85.19 349 PRO A C 1
ATOM 2596 O O . PRO A 1 349 ? -21.981 -14.183 -15.820 1.00 85.19 349 PRO A O 1
ATOM 2599 N N . ALA A 1 350 ? -19.949 -13.572 -16.589 1.00 81.69 350 ALA A N 1
ATOM 2600 C CA . ALA A 1 350 ? -19.198 -13.825 -15.353 1.00 81.69 350 ALA A CA 1
ATOM 2601 C C . ALA A 1 350 ? -19.387 -12.712 -14.302 1.00 81.69 350 ALA A C 1
ATOM 2603 O O . ALA A 1 350 ? -19.273 -12.940 -13.103 1.00 81.69 350 ALA A O 1
ATOM 2604 N N . LEU A 1 351 ? -19.694 -11.485 -14.737 1.00 86.25 351 LEU A N 1
ATOM 2605 C CA . LEU A 1 351 ? -19.907 -10.318 -13.881 1.00 86.25 351 LEU A CA 1
ATOM 2606 C C . LEU A 1 351 ? -21.252 -9.644 -14.197 1.00 86.25 351 LEU A C 1
ATOM 2608 O O . LEU A 1 351 ? -21.268 -8.515 -14.700 1.00 86.25 351 LEU A O 1
ATOM 2612 N N . PRO A 1 352 ? -22.407 -10.274 -13.901 1.00 86.94 352 PRO A N 1
ATOM 2613 C CA . PRO A 1 352 ? -23.719 -9.727 -14.255 1.00 86.94 352 PRO A CA 1
ATOM 2614 C C . PRO A 1 352 ? -24.015 -8.370 -13.599 1.00 86.94 352 PRO A C 1
ATOM 2616 O O . PRO A 1 352 ? -24.843 -7.613 -14.103 1.00 86.94 352 PRO A O 1
ATOM 2619 N N . ARG A 1 353 ? -23.333 -8.034 -12.492 1.00 83.81 353 ARG A N 1
ATOM 2620 C CA . ARG A 1 353 ? -23.388 -6.721 -11.824 1.00 83.81 353 ARG A CA 1
ATOM 2621 C C . ARG A 1 353 ? -22.044 -5.980 -11.878 1.00 83.81 353 ARG A C 1
ATOM 2623 O O . ARG A 1 353 ? -21.755 -5.159 -11.007 1.00 83.81 353 ARG A O 1
ATOM 2630 N N . GLY A 1 354 ? -21.202 -6.289 -12.866 1.00 83.62 354 GLY A N 1
ATOM 2631 C CA . GLY A 1 354 ? -19.855 -5.731 -12.991 1.00 83.62 354 GLY A CA 1
ATOM 2632 C C . GLY A 1 354 ? -19.001 -6.029 -11.755 1.00 83.62 354 GLY A C 1
ATOM 2633 O O . GLY A 1 354 ? -19.068 -7.118 -11.183 1.00 83.62 354 GLY A O 1
ATOM 2634 N N . LEU A 1 355 ? -18.238 -5.033 -11.295 1.00 78.81 355 LEU A N 1
ATOM 2635 C CA . LEU A 1 355 ? -17.339 -5.164 -10.140 1.00 78.81 355 LEU A CA 1
ATOM 2636 C C . LEU A 1 355 ? -18.068 -5.563 -8.840 1.00 78.81 355 LEU A C 1
ATOM 2638 O O . LEU A 1 355 ? -17.465 -6.186 -7.972 1.00 78.81 355 LEU A O 1
ATOM 2642 N N . ALA A 1 356 ? -19.366 -5.269 -8.706 1.00 79.62 356 ALA A N 1
ATOM 2643 C CA . ALA A 1 356 ? -20.134 -5.684 -7.533 1.00 79.62 356 ALA A CA 1
ATOM 2644 C C . ALA A 1 356 ? -20.308 -7.210 -7.449 1.00 79.62 356 ALA A C 1
ATOM 2646 O O . ALA A 1 356 ? -20.369 -7.743 -6.345 1.00 79.62 356 ALA A O 1
ATOM 2647 N N . THR A 1 357 ? -20.370 -7.922 -8.585 1.00 82.56 357 THR A N 1
ATOM 2648 C CA . THR A 1 357 ? -20.316 -9.393 -8.571 1.00 82.56 357 THR A CA 1
ATOM 2649 C C . THR A 1 357 ? -18.952 -9.857 -8.080 1.00 82.56 357 THR A C 1
ATOM 2651 O O . THR A 1 357 ? -18.892 -10.674 -7.174 1.00 82.56 357 THR A O 1
ATOM 2654 N N . PHE A 1 358 ? -17.869 -9.290 -8.618 1.00 82.12 358 PHE A N 1
ATOM 2655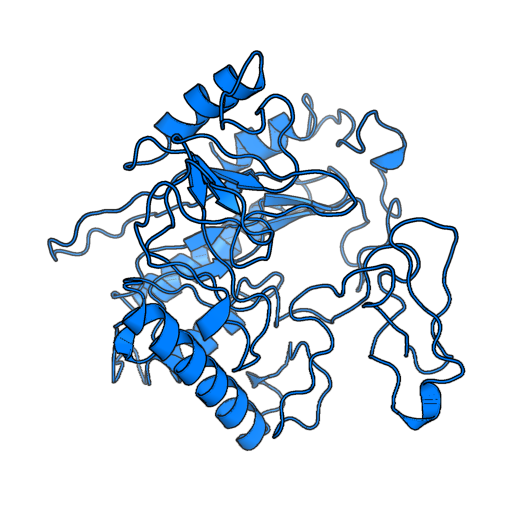 C CA . PHE A 1 358 ? -16.511 -9.671 -8.235 1.00 82.12 358 PHE A CA 1
ATOM 2656 C C . PHE A 1 358 ? -16.276 -9.532 -6.729 1.00 82.12 358 PHE A C 1
ATOM 2658 O O . PHE A 1 358 ? -15.845 -10.482 -6.089 1.00 82.12 358 PHE A O 1
ATOM 2665 N N . VAL A 1 359 ? -16.625 -8.377 -6.156 1.00 77.69 359 VAL A N 1
ATOM 2666 C CA . VAL A 1 359 ? -16.474 -8.130 -4.716 1.00 77.69 359 VAL A CA 1
ATOM 2667 C C . VAL A 1 359 ? -17.359 -9.068 -3.893 1.00 77.69 359 VAL A C 1
ATOM 2669 O O . VAL A 1 359 ? -16.918 -9.536 -2.853 1.00 77.69 359 VAL A O 1
ATOM 2672 N N . ALA A 1 360 ? -18.580 -9.371 -4.344 1.00 78.38 360 ALA A N 1
ATOM 2673 C CA . ALA A 1 360 ? -19.453 -10.304 -3.633 1.00 78.38 360 ALA A CA 1
ATOM 2674 C C . ALA A 1 360 ? -18.879 -11.728 -3.586 1.00 78.38 360 ALA A C 1
ATOM 2676 O O . ALA A 1 360 ? -18.966 -12.355 -2.542 1.00 78.38 360 ALA A O 1
ATOM 2677 N N . GLU A 1 361 ? -18.273 -12.205 -4.676 1.00 80.81 361 GLU A N 1
ATOM 2678 C CA . GLU A 1 361 ? -17.623 -13.524 -4.727 1.00 80.81 361 GLU A CA 1
ATOM 2679 C C . GLU A 1 361 ? -16.304 -13.558 -3.940 1.00 80.81 361 GLU A C 1
ATOM 2681 O O . GLU A 1 361 ? -15.986 -14.564 -3.327 1.00 80.81 361 GLU A O 1
ATOM 2686 N N . VAL A 1 362 ? -15.535 -12.461 -3.911 1.00 77.69 362 VAL A N 1
ATOM 2687 C CA . VAL A 1 362 ? -14.315 -12.379 -3.080 1.00 77.69 362 VAL A CA 1
ATOM 2688 C C . VAL A 1 362 ? -14.646 -12.380 -1.581 1.00 77.69 362 VAL A C 1
ATOM 2690 O O . VAL A 1 362 ? -13.840 -12.839 -0.779 1.00 77.69 362 VAL A O 1
ATOM 2693 N N . LEU A 1 363 ? -15.802 -11.832 -1.195 1.00 70.81 363 LEU A N 1
ATOM 2694 C CA . LEU A 1 363 ? -16.223 -11.713 0.205 1.00 70.81 363 LEU A CA 1
ATOM 2695 C C . LEU A 1 363 ? -17.121 -12.861 0.701 1.00 70.81 363 LEU A C 1
ATOM 2697 O O . LEU A 1 363 ? -17.386 -12.913 1.904 1.00 70.81 363 LEU A O 1
ATOM 2701 N N . GLY A 1 364 ? -17.664 -13.681 -0.203 1.00 62.31 364 GLY A N 1
ATOM 2702 C CA . GLY A 1 364 ? -18.659 -14.725 0.080 1.00 62.31 364 GLY A CA 1
ATOM 2703 C C . GLY A 1 364 ? -18.043 -16.074 0.412 1.00 62.31 364 GLY A C 1
ATOM 2704 O O . GLY A 1 364 ? -18.627 -16.763 1.278 1.00 62.31 364 GLY A O 1
#

Secondary structure (DSSP, 8-state):
-EEEE-------SS-S-----EEEEES--TTB-TT--B-HHHHHHHHHHGGGSTTSSEEEE-SSSS--EETTEE----TTEEE--B--S--TTHHHHHPPPTT-BS-B-TTS-B--SEEPSEEB--B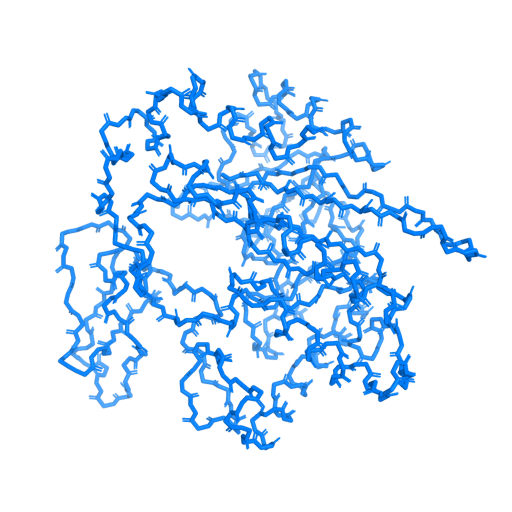-TTS---BSGGGTTT--EEPPGGGGGG-PEEESSSS-----TTSEEEEEEES-BSTT-S-PPTT--SPSS-TTTTTS--HHHHHHHHHHHHHHHHHHHHTT--EEBPPBBSS-HHHHHHHHHHHHTEETTEES--SGGGT--SEEEEEEEEETT-GGGTHHHHHHHHHHHHHHHHHH-TT--EEEEEEEEEESS-TT-SS--TT-SSS-GGGSGGGPPPP-SS-TTTHHHHHHHHH-

Mean predicted aligned error: 6.56 Å

Organism: NCBI:txid73915

Solvent-accessible surface area (backbone atoms only — not comparable to full-atom values): 18750 Å² total; per-residue (Å²): 92,40,19,45,31,57,57,72,75,74,92,66,96,61,96,64,86,85,78,38,62,16,34,28,42,48,66,84,53,73,56,35,40,86,86,20,54,59,38,75,68,44,35,54,52,50,63,61,38,11,74,54,11,75,79,60,22,26,35,32,42,74,72,31,47,48,51,38,69,54,98,88,43,68,45,45,44,26,65,54,28,30,38,42,30,26,40,34,47,76,67,82,68,55,54,73,78,54,48,65,48,32,64,36,61,51,41,65,29,68,79,68,45,72,29,46,20,26,30,34,43,42,42,37,31,32,27,19,35,47,39,84,26,25,17,40,43,28,18,46,68,51,20,64,42,58,50,51,83,91,37,55,94,74,44,36,64,20,28,58,71,70,86,66,48,65,42,46,98,89,18,24,16,33,26,73,87,54,32,41,51,33,51,31,14,63,50,83,51,80,62,42,93,64,70,27,22,50,51,54,53,82,76,72,60,48,67,56,25,53,50,36,53,52,51,34,45,38,53,47,27,45,47,39,36,78,34,55,29,64,37,24,28,25,38,28,25,61,77,45,71,65,57,38,51,53,48,43,33,63,44,15,48,42,56,96,68,44,54,79,44,77,40,24,81,64,36,11,46,30,29,47,26,26,42,47,63,28,37,23,68,45,41,89,81,47,35,60,58,49,50,50,53,50,52,54,50,48,51,50,48,30,70,51,36,74,69,35,60,35,42,35,29,67,37,34,46,66,42,46,11,40,76,91,51,99,50,74,46,77,52,63,28,94,45,42,15,81,85,34,86,90,54,36,43,63,68,36,94,90,13,74,60,14,58,60,38,51,53,49,64,77,74,104

Foldseek 3Di:
DKWAFDFDDPPDPDPDDQWQQFIADEDADPQQDLQQDRDDVSVVVQQVGLVRTPVSAHEYEYLALFFQQDPNGGRAHHQRYEYAHEPQAQDLPCLLPRHAFAQDAQDQGPVRRTHRYGYHLEYEYHFALQAQKWWAAQCFPQARAADDPVCVVPAFEHANYDHHTHGPPVRHHHRDPHTHMHTSHQDDQPQDPDTTSDSCCPPVPPVSVVVSRLVSLQSSLCSSVVSNRWFYEFHAHEPDLVNSLVSQCVQQVDDQLDGPHLTSNSNHGQEYHYEAEAEQLCCVVCSVVVVVVSQVSQVVSCVSHVSRRYYTHRYYYYQQADPPDSGRDAVNHPQHQVVDVPSWGDCDPCRNPTVVSVVVVVVD